Protein AF-A0AA35RMN4-F1 (afdb_monomer_lite)

InterPro domains:
  IPR047118 F-box only protein 7 [PTHR15537] (1-128)

Secondary structure (DSSP, 8-state):
-EEEEEETTEEEEEE----TT--BHHHHHHHHHHTTS-SS-EEEESSSSSBPPTTSBTTTTT--TT-EEEEEE--TT-----------------------------------------------------THHHHHHHHHHHHHHHTS-TT-SS-----HHHHHHHHHHHHHHHTT-EESS--EEEETTEEEEEEE-SS-TT-EEEEEEEEETTEEEEEEEEEETTEEEEEEEEEEHHHHEEE-TTT--EEES-HHHHHHHHIIIIIHHHHHHHHHT-

pLDDT: mean 73.95, std 22.9, range [30.25, 97.75]

Radius of gyration: 26.98 Å; chains: 1; bounding box: 82×68×51 Å

Foldseek 3Di:
DWEWEDEPPDIDIDDDDVDPDAPFVVVVVVVCVVVVVDDADKFKDQVQPDGDDRVDGCVRVVHDHPGYIYIGDDDPPPPDDDDDDDDDDDDDDDDDDDDDDDDDDDDDDDDDDDDDDDPDPPDDPPPPDDPVVVVVVVVLVVVLVVLPPPPDPPPPQQDLQNQVVSLLVVLLVVLVWAWPDSWDPPDSFKTKTWTADPVDRVKIWMWIWGDDPQKIKIWIWICQPNDIDIFIDIDRSPQQWDADPPPRHIDGPCSPVVSVRSCVRHVVVVVVCNVVSD

Organism: Geodia barretti (NCBI:txid519541)

Sequence (278 aa):
MKLRLKLGSRRLSVVLPQTTAQSSLQSVRQHITESGLARGTCELSLNGTDALEETRSLAELGIVSGDLLHVLCRDENDDQADLPSHVLARDNFQPSPHQEENLPQEKEGDMKMQRSSDETTMSEPECQLMPDTMSHYQDFCQSLLRLVPEKDTSLPHLTQTATLCTALHSLMLDAGFTPVENGHLLNDTSAKWSYNTPVNDEIRVHLACLKMGHLLSVHGMAKIKEEKVTVSLSLQVSTHVGRDTKTGLWILLKPAELAVVFKDQVTHRLLTNIRTGI

Structure (mmCIF, N/CA/C/O backbone):
data_AF-A0AA35RMN4-F1
#
_entry.id   AF-A0AA35RMN4-F1
#
loop_
_atom_site.group_PDB
_atom_site.id
_atom_site.type_symbol
_atom_site.label_atom_id
_atom_site.label_alt_id
_atom_site.label_comp_id
_atom_site.label_asym_id
_atom_site.label_entity_id
_atom_site.label_seq_id
_atom_site.pdbx_PDB_ins_code
_atom_site.Cartn_x
_atom_site.Cartn_y
_atom_site.Cartn_z
_atom_site.occupancy
_atom_site.B_iso_or_equiv
_atom_site.auth_seq_id
_atom_site.auth_comp_id
_atom_site.auth_asym_id
_atom_site.auth_atom_id
_atom_site.pdbx_PDB_model_num
ATOM 1 N N . MET A 1 1 ? -23.809 5.956 -0.479 1.00 86.12 1 MET A N 1
ATOM 2 C CA . MET A 1 1 ? -23.034 5.014 0.361 1.00 86.12 1 MET A CA 1
ATOM 3 C C . MET A 1 1 ? -22.212 4.093 -0.529 1.00 86.12 1 MET A C 1
ATOM 5 O O . MET A 1 1 ? -22.650 3.818 -1.639 1.00 86.12 1 MET A O 1
ATOM 9 N N . LYS A 1 2 ? -21.034 3.643 -0.083 1.00 90.56 2 LYS A N 1
ATOM 10 C CA . LYS A 1 2 ? -20.195 2.694 -0.834 1.00 90.56 2 LYS A CA 1
ATOM 11 C C . LYS A 1 2 ? -20.422 1.283 -0.297 1.00 90.56 2 LYS A C 1
ATOM 13 O O . LYS A 1 2 ? -20.283 1.081 0.899 1.00 90.56 2 LYS A O 1
ATOM 18 N N . LEU A 1 3 ? -20.738 0.325 -1.156 1.00 93.19 3 LEU A N 1
ATOM 19 C CA . LEU A 1 3 ? -20.923 -1.085 -0.811 1.00 93.19 3 LEU A CA 1
ATOM 20 C C . LEU A 1 3 ? -19.902 -1.946 -1.547 1.00 93.19 3 LEU A C 1
ATOM 22 O O . LEU A 1 3 ? -19.499 -1.622 -2.665 1.00 93.19 3 LEU A O 1
ATOM 26 N N . ARG A 1 4 ? -19.482 -3.046 -0.922 1.00 94.50 4 ARG A N 1
ATOM 27 C CA . ARG A 1 4 ? -18.641 -4.071 -1.544 1.00 94.50 4 ARG A CA 1
ATOM 28 C C . ARG A 1 4 ? -19.528 -5.262 -1.867 1.00 94.50 4 ARG A C 1
ATOM 30 O O . ARG A 1 4 ? -20.156 -5.813 -0.980 1.00 94.50 4 ARG A O 1
ATOM 37 N N . LEU A 1 5 ? -19.578 -5.660 -3.124 1.00 94.50 5 LEU A N 1
ATOM 38 C CA . LEU A 1 5 ? -20.323 -6.818 -3.597 1.00 94.50 5 LEU A CA 1
ATOM 39 C C . LEU A 1 5 ? -19.346 -7.946 -3.907 1.00 94.50 5 LEU A C 1
ATOM 41 O O . LEU A 1 5 ? -18.269 -7.693 -4.452 1.00 94.50 5 LEU A O 1
ATOM 45 N N . LYS A 1 6 ? -19.707 -9.184 -3.577 1.00 93.81 6 LYS A N 1
ATOM 46 C CA . LYS A 1 6 ? -18.892 -10.372 -3.841 1.00 93.81 6 LYS A CA 1
ATOM 47 C C . LYS A 1 6 ? -19.735 -11.481 -4.461 1.00 93.81 6 LYS A C 1
ATOM 49 O O . LYS A 1 6 ? -20.731 -11.885 -3.875 1.00 93.81 6 LYS A O 1
ATOM 54 N N . LEU A 1 7 ? -19.282 -12.008 -5.596 1.00 92.81 7 LEU A N 1
ATOM 55 C CA . LEU A 1 7 ? -19.822 -13.209 -6.237 1.00 92.81 7 LEU A CA 1
ATOM 56 C C . LEU A 1 7 ? -18.665 -14.177 -6.501 1.00 92.81 7 LEU A C 1
ATOM 58 O O . LEU A 1 7 ? -17.800 -13.896 -7.332 1.00 92.81 7 LEU A O 1
ATOM 62 N N . GLY A 1 8 ? -18.606 -15.291 -5.767 1.00 88.69 8 GLY A N 1
ATOM 63 C CA . GLY A 1 8 ? -17.464 -16.208 -5.824 1.00 88.69 8 GLY A CA 1
ATOM 64 C C . GLY A 1 8 ? -16.139 -15.494 -5.511 1.00 88.69 8 GLY A C 1
ATOM 65 O O . GLY A 1 8 ? -15.961 -14.932 -4.424 1.00 88.69 8 GLY A O 1
ATOM 66 N N . SER A 1 9 ? -15.210 -15.495 -6.471 1.00 86.44 9 SER A N 1
ATOM 67 C CA . SER A 1 9 ? -13.930 -14.772 -6.405 1.00 86.44 9 SER A CA 1
ATOM 68 C C . SER A 1 9 ? -14.009 -13.315 -6.887 1.00 86.44 9 SER A C 1
ATOM 70 O O . SER A 1 9 ? -13.106 -12.529 -6.593 1.00 86.44 9 SER A O 1
ATOM 72 N N . ARG A 1 10 ? -15.084 -12.920 -7.582 1.00 90.12 10 ARG A N 1
ATOM 73 C CA . ARG A 1 10 ? -15.256 -11.573 -8.147 1.00 90.12 10 ARG A CA 1
ATOM 74 C C . ARG A 1 10 ? -15.737 -10.603 -7.072 1.00 90.12 10 ARG A C 1
ATOM 76 O O . ARG A 1 10 ? -16.593 -10.938 -6.250 1.00 90.12 10 ARG A O 1
ATOM 83 N N . ARG A 1 11 ? -15.203 -9.380 -7.089 1.00 91.31 11 ARG A N 1
ATOM 84 C CA . ARG A 1 11 ? -15.615 -8.292 -6.196 1.00 91.31 11 ARG A CA 1
ATOM 85 C C . ARG A 1 11 ? -15.886 -7.024 -6.987 1.00 91.31 11 ARG A C 1
ATOM 87 O O . ARG A 1 11 ? -15.150 -6.706 -7.913 1.00 91.31 11 ARG A O 1
ATOM 94 N N . LEU A 1 12 ? -16.906 -6.286 -6.574 1.00 91.31 12 LEU A N 1
ATOM 95 C CA . LEU A 1 12 ? -17.287 -5.012 -7.168 1.00 91.31 12 LEU A CA 1
ATOM 96 C C . LEU A 1 12 ? -17.555 -3.998 -6.061 1.00 91.31 12 LEU A C 1
ATOM 98 O O . LEU A 1 12 ? -18.198 -4.321 -5.070 1.00 91.31 12 LEU A O 1
ATOM 102 N N . SER A 1 13 ? -17.074 -2.766 -6.211 1.00 91.38 13 SER A N 1
ATOM 103 C CA . SER A 1 13 ? -17.472 -1.671 -5.322 1.00 91.38 13 SER A CA 1
ATOM 104 C C . SER A 1 13 ? -18.554 -0.840 -5.995 1.00 91.38 13 SER A C 1
ATOM 106 O O . SER A 1 13 ? -18.316 -0.294 -7.067 1.00 91.38 13 SER A O 1
ATOM 108 N N . VAL A 1 14 ? -19.714 -0.715 -5.357 1.00 90.19 14 VAL A N 1
ATOM 109 C CA . VAL A 1 14 ? -20.838 0.084 -5.857 1.00 90.19 14 VAL A CA 1
ATOM 110 C C . VAL A 1 14 ? -20.984 1.338 -5.010 1.00 90.19 14 VAL A C 1
ATOM 112 O O . VAL A 1 14 ? -20.990 1.270 -3.781 1.00 90.19 14 VAL A O 1
ATOM 115 N N . VAL A 1 15 ? -21.097 2.493 -5.661 1.00 88.31 15 VAL A N 1
ATOM 116 C CA . VAL A 1 15 ? -21.360 3.772 -4.997 1.00 88.31 15 VAL A CA 1
ATOM 117 C C . VAL A 1 15 ? -22.805 4.157 -5.275 1.00 88.31 15 VAL A C 1
ATOM 119 O O . VAL A 1 15 ? -23.147 4.564 -6.377 1.00 88.31 15 VAL A O 1
ATOM 122 N N . LEU A 1 16 ? -23.652 4.030 -4.258 1.00 84.38 16 LEU A N 1
ATOM 123 C CA . LEU A 1 16 ? -25.044 4.459 -4.321 1.00 84.38 16 LEU A CA 1
ATOM 124 C C . LEU A 1 16 ? -25.147 5.956 -3.977 1.00 84.38 16 LEU A C 1
ATOM 126 O O . LEU A 1 16 ? -24.495 6.396 -3.017 1.00 84.38 16 LEU A O 1
ATOM 130 N N . PRO A 1 17 ? -25.965 6.747 -4.691 1.00 79.50 17 PRO A N 1
ATOM 131 C CA . PRO A 1 17 ? -26.208 8.146 -4.348 1.00 79.50 17 PRO A CA 1
ATOM 132 C C . PRO A 1 17 ? -26.814 8.272 -2.939 1.00 79.50 17 PRO A C 1
ATOM 134 O O . PRO A 1 17 ? -27.673 7.490 -2.545 1.00 79.50 17 PRO A O 1
ATOM 137 N N . GLN A 1 18 ? -26.341 9.240 -2.146 1.00 63.22 18 GLN A N 1
ATOM 138 C CA . GLN A 1 18 ? -26.775 9.472 -0.755 1.00 63.22 18 GLN A CA 1
ATOM 139 C C . GLN A 1 18 ? -28.101 10.255 -0.650 1.00 63.22 18 GLN A C 1
ATOM 141 O O . GLN A 1 18 ? -28.288 11.039 0.277 1.00 63.22 18 GLN A O 1
ATOM 146 N N . THR A 1 19 ? -29.031 10.088 -1.590 1.00 59.56 19 THR A N 1
ATOM 147 C CA . THR A 1 19 ? -30.333 10.756 -1.488 1.00 59.56 19 THR A CA 1
ATOM 148 C C . THR A 1 19 ? -31.209 10.060 -0.439 1.00 59.56 19 THR A C 1
ATOM 150 O O . THR A 1 19 ? -31.376 8.840 -0.408 1.00 59.56 19 THR A O 1
ATOM 153 N N . THR A 1 20 ? -31.708 10.875 0.483 1.00 49.59 20 THR A N 1
ATOM 154 C CA . THR A 1 20 ? -32.088 10.590 1.875 1.00 49.59 20 THR A CA 1
ATOM 155 C C . THR A 1 20 ? -33.402 9.831 2.095 1.00 49.59 20 THR A C 1
ATOM 157 O O . THR A 1 20 ? -34.112 10.128 3.049 1.00 49.59 20 THR A O 1
ATOM 160 N N . ALA A 1 21 ? -33.744 8.811 1.301 1.00 50.00 21 ALA A N 1
ATOM 161 C CA . ALA A 1 21 ? -34.891 7.977 1.693 1.00 50.00 21 ALA A CA 1
ATOM 162 C C . ALA A 1 21 ? -34.846 6.501 1.308 1.00 50.00 21 ALA A C 1
ATOM 164 O O . ALA A 1 21 ? -35.279 5.690 2.113 1.00 50.00 21 ALA A O 1
ATOM 165 N N . GLN A 1 22 ? -34.361 6.098 0.133 1.00 54.00 22 GLN A N 1
ATOM 166 C CA . GLN A 1 22 ? -34.543 4.702 -0.294 1.00 54.00 22 GLN A CA 1
ATOM 167 C C . GLN A 1 22 ? -33.426 4.248 -1.233 1.00 54.00 22 GLN A C 1
ATOM 169 O O . GLN A 1 22 ? -33.644 3.969 -2.408 1.00 54.00 22 GLN A O 1
ATOM 174 N N . SER A 1 23 ? -32.200 4.136 -0.717 1.00 67.44 23 SER A N 1
ATOM 175 C CA . SER A 1 23 ? -31.273 3.176 -1.324 1.00 67.44 23 SER A CA 1
ATOM 176 C C . SER A 1 23 ? -31.830 1.785 -1.005 1.00 67.44 23 SER A C 1
ATOM 178 O O . SER A 1 23 ? -31.664 1.299 0.112 1.00 67.44 23 SER A O 1
ATOM 180 N N . SER A 1 24 ? -32.603 1.214 -1.929 1.00 78.12 24 SER A N 1
ATOM 181 C CA . SER A 1 24 ? -33.203 -0.114 -1.794 1.00 78.12 24 SER A CA 1
ATOM 182 C C . SER A 1 24 ? -32.257 -1.188 -2.334 1.00 78.12 24 SER A C 1
ATOM 184 O O . SER A 1 24 ? -31.349 -0.908 -3.126 1.00 78.12 24 SER A O 1
ATOM 186 N N . LEU A 1 25 ? -32.485 -2.443 -1.938 1.00 84.38 25 LEU A N 1
ATOM 187 C CA . LEU A 1 25 ? -31.778 -3.599 -2.503 1.00 84.38 25 LEU A CA 1
ATOM 188 C C . LEU A 1 25 ? -31.946 -3.693 -4.032 1.00 84.38 25 LEU A C 1
ATOM 190 O O . LEU A 1 25 ? -31.058 -4.190 -4.725 1.00 84.38 25 LEU A O 1
ATOM 194 N N . GLN A 1 26 ? -33.038 -3.150 -4.576 1.00 84.50 26 GLN A N 1
ATOM 195 C CA . GLN A 1 26 ? -33.304 -3.114 -6.012 1.00 84.50 26 GLN A CA 1
ATOM 196 C C . GLN A 1 26 ? -32.261 -2.286 -6.778 1.00 84.50 26 GLN A C 1
ATOM 198 O O . GLN A 1 26 ? -31.749 -2.743 -7.800 1.00 84.50 26 GLN A O 1
ATOM 203 N N . SER A 1 27 ? -31.861 -1.125 -6.250 1.00 85.81 27 SER A N 1
ATOM 204 C CA . SER A 1 27 ? -30.814 -0.289 -6.858 1.00 85.81 27 SER A CA 1
ATOM 205 C C . SER A 1 27 ? -29.452 -0.990 -6.887 1.00 85.81 27 SER A C 1
ATOM 207 O O . SER A 1 27 ? -28.671 -0.808 -7.824 1.00 85.81 27 SER A O 1
ATOM 209 N N . VAL A 1 28 ? -29.170 -1.826 -5.879 1.00 87.62 28 VAL A N 1
ATOM 210 C CA . VAL A 1 28 ? -27.954 -2.655 -5.826 1.00 87.62 28 VAL A CA 1
ATOM 211 C C . VAL A 1 28 ? -27.996 -3.740 -6.900 1.00 87.62 28 VAL A C 1
ATOM 213 O O . VAL A 1 28 ? -27.015 -3.927 -7.616 1.00 87.62 28 VAL A O 1
ATOM 216 N N . ARG A 1 29 ? -29.133 -4.422 -7.074 1.00 87.19 29 ARG A N 1
ATOM 217 C CA . ARG A 1 29 ? -29.304 -5.447 -8.120 1.00 87.19 29 ARG A CA 1
ATOM 218 C C . ARG A 1 29 ? -29.235 -4.883 -9.531 1.00 87.19 29 ARG A C 1
ATOM 220 O O . ARG A 1 29 ? -28.643 -5.510 -10.410 1.00 87.19 29 ARG A O 1
ATOM 227 N N . GLN A 1 30 ? -29.778 -3.687 -9.741 1.00 85.81 30 GLN A N 1
ATOM 228 C CA . GLN A 1 30 ? -29.629 -2.989 -11.012 1.00 85.81 30 GLN A CA 1
ATOM 229 C C . GLN A 1 30 ? -28.143 -2.781 -11.342 1.00 85.81 30 GLN A C 1
ATOM 231 O O . GLN A 1 30 ? -27.704 -3.165 -12.422 1.00 85.81 30 GLN A O 1
ATOM 236 N N . HIS A 1 31 ? -27.338 -2.322 -10.377 1.00 87.31 31 HIS A N 1
ATOM 237 C CA . HIS A 1 31 ? -25.888 -2.188 -10.562 1.00 87.31 31 HIS A CA 1
ATOM 238 C C . HIS A 1 31 ? -25.182 -3.528 -10.809 1.00 87.31 31 HIS A C 1
ATOM 240 O O . HIS A 1 31 ? -24.243 -3.589 -11.600 1.00 87.31 31 HIS A O 1
ATOM 246 N N . ILE A 1 32 ? -25.606 -4.614 -10.158 1.00 88.06 32 ILE A N 1
ATOM 247 C CA . ILE A 1 32 ? -25.060 -5.965 -10.396 1.00 88.06 32 ILE A CA 1
ATOM 248 C C . ILE A 1 32 ? -25.303 -6.407 -11.841 1.00 88.06 32 ILE A C 1
ATOM 250 O O . ILE A 1 32 ? -24.414 -6.991 -12.463 1.00 88.06 32 ILE A O 1
ATOM 254 N N . THR A 1 33 ? -26.485 -6.093 -12.369 1.00 86.75 33 THR A N 1
ATOM 255 C CA . THR A 1 33 ? -26.880 -6.424 -13.741 1.00 86.75 33 THR A CA 1
ATOM 256 C C . THR A 1 33 ? -26.109 -5.570 -14.749 1.00 86.75 33 THR A C 1
ATOM 258 O O . THR A 1 33 ? -25.502 -6.106 -15.672 1.00 86.75 33 THR A O 1
ATOM 261 N N . GLU A 1 34 ? -26.051 -4.252 -14.537 1.00 85.50 34 GLU A N 1
ATOM 262 C CA . GLU A 1 34 ? -25.344 -3.303 -15.412 1.00 85.50 34 GLU A CA 1
ATOM 263 C C . GLU A 1 34 ? -23.827 -3.542 -15.444 1.00 85.50 34 GLU A C 1
ATOM 265 O O . GLU A 1 34 ? -23.193 -3.412 -16.487 1.00 85.50 34 GLU A O 1
ATOM 270 N N . SER A 1 35 ? -23.238 -3.945 -14.316 1.00 84.12 35 SER A N 1
ATOM 271 C CA . SER A 1 35 ? -21.807 -4.267 -14.220 1.00 84.12 35 SER A CA 1
ATOM 272 C C . SER A 1 35 ? -21.437 -5.644 -14.779 1.00 84.12 35 SER A C 1
ATOM 274 O O . SER A 1 35 ? -20.253 -5.985 -14.833 1.00 84.12 35 SER A O 1
ATOM 276 N N . GLY A 1 36 ? -22.420 -6.468 -15.158 1.00 84.12 36 GLY A N 1
ATOM 277 C CA . GLY A 1 36 ? -22.187 -7.850 -15.582 1.00 84.12 36 GLY A CA 1
ATOM 278 C C . GLY A 1 36 ? -21.558 -8.717 -14.484 1.00 84.12 36 GLY A C 1
ATOM 279 O O . GLY A 1 36 ? -20.831 -9.678 -14.780 1.00 84.12 36 GLY A O 1
ATOM 280 N N . LEU A 1 37 ? -21.781 -8.365 -13.210 1.00 83.19 37 LEU A N 1
ATOM 281 C CA . LEU A 1 37 ? -21.290 -9.152 -12.083 1.00 83.19 37 LEU A CA 1
ATOM 282 C C . LEU A 1 37 ? -22.039 -10.486 -12.013 1.00 83.19 37 LEU A C 1
ATOM 284 O O . LEU A 1 37 ? -21.381 -11.516 -11.901 1.00 83.19 37 LEU A O 1
ATOM 288 N N . ALA A 1 38 ? -23.364 -10.467 -12.173 1.00 85.19 38 ALA A N 1
ATOM 289 C CA . ALA A 1 38 ? -24.209 -11.654 -12.307 1.00 85.19 38 ALA A CA 1
ATOM 290 C C . ALA A 1 38 ? -24.981 -11.628 -13.636 1.00 85.19 38 ALA A C 1
ATOM 292 O O . ALA A 1 38 ? -25.330 -10.559 -14.137 1.00 85.19 38 ALA A O 1
ATOM 293 N N . ARG A 1 39 ? -25.259 -12.807 -14.200 1.00 75.94 39 ARG A N 1
ATOM 294 C CA . ARG A 1 39 ? -26.131 -12.987 -15.369 1.00 75.94 39 ARG A CA 1
ATOM 295 C C . ARG A 1 39 ? -27.341 -13.809 -14.922 1.00 75.94 39 ARG A C 1
ATOM 297 O O . ARG A 1 39 ? -27.244 -15.023 -14.881 1.00 75.94 39 ARG A O 1
ATOM 304 N N . GLY A 1 40 ? -28.439 -13.156 -14.541 1.00 79.81 40 GLY A N 1
ATOM 305 C CA . GLY A 1 40 ? -29.672 -13.837 -14.120 1.00 79.81 40 GLY A CA 1
ATOM 306 C C . GLY A 1 40 ? -30.260 -13.311 -12.810 1.00 79.81 40 GLY A C 1
ATOM 307 O O . GLY A 1 40 ? -29.874 -12.247 -12.317 1.00 79.81 40 GLY A O 1
ATOM 308 N N . THR A 1 41 ? -31.219 -14.055 -12.254 1.00 82.75 41 THR A N 1
ATOM 309 C CA . THR A 1 41 ? -31.852 -13.742 -10.968 1.00 82.75 41 THR A CA 1
ATOM 310 C C . THR A 1 41 ? -30.863 -13.958 -9.829 1.00 82.75 41 THR A C 1
ATOM 312 O O . THR A 1 41 ? -30.381 -15.071 -9.608 1.00 82.75 41 THR A O 1
ATOM 315 N N . CYS A 1 42 ? -30.557 -12.886 -9.100 1.00 88.62 42 CYS A N 1
ATOM 316 C CA . CYS A 1 42 ? -29.635 -12.928 -7.974 1.00 88.62 42 CYS A CA 1
ATOM 317 C C . CYS A 1 42 ? -30.261 -12.363 -6.697 1.00 88.62 42 CYS A C 1
ATOM 319 O O . CYS A 1 42 ? -30.948 -11.339 -6.699 1.00 88.62 42 CYS A O 1
ATOM 321 N N . GLU A 1 43 ? -29.985 -13.037 -5.590 1.00 92.62 43 GLU A N 1
ATOM 322 C CA . GLU A 1 43 ? -30.339 -12.636 -4.237 1.00 92.62 43 GLU A CA 1
ATOM 323 C C . GLU A 1 43 ? -29.115 -11.992 -3.560 1.00 92.62 43 GLU A C 1
ATOM 325 O O . GLU A 1 43 ? -27.967 -12.183 -3.971 1.00 92.62 43 GLU A O 1
ATOM 330 N N . LEU A 1 44 ? -29.355 -11.171 -2.539 1.00 92.06 44 LEU A N 1
ATOM 331 C CA . LEU A 1 44 ? -28.303 -10.494 -1.777 1.00 92.06 44 LEU A CA 1
ATOM 332 C C . LEU A 1 44 ? -28.274 -11.058 -0.366 1.00 92.06 44 LEU A C 1
ATOM 334 O O . LEU A 1 44 ? -29.330 -11.291 0.206 1.00 92.06 44 LEU A O 1
ATOM 338 N N . SER A 1 45 ? -27.087 -11.241 0.199 1.00 93.50 45 SER A N 1
ATOM 339 C CA . SER A 1 45 ? -26.891 -11.815 1.528 1.00 93.50 45 SER A CA 1
ATOM 340 C C . SER A 1 45 ? -25.763 -11.104 2.272 1.00 93.50 45 SER A C 1
ATOM 342 O O . SER A 1 45 ? -24.783 -10.689 1.657 1.00 93.50 45 SER A O 1
ATOM 344 N N . LEU A 1 46 ? -25.865 -10.968 3.595 1.00 91.50 46 LEU A N 1
ATOM 345 C CA . LEU A 1 46 ? -24.772 -10.438 4.427 1.00 91.50 46 LEU A CA 1
ATOM 346 C C . LEU A 1 46 ? -23.766 -11.520 4.841 1.00 91.50 46 LEU A C 1
ATOM 348 O O . LEU A 1 46 ? -22.581 -11.235 4.988 1.00 91.50 46 LEU A O 1
ATOM 352 N N . ASN A 1 47 ? -24.223 -12.761 5.010 1.00 91.06 47 ASN A N 1
ATOM 353 C CA . ASN A 1 47 ? -23.405 -13.897 5.446 1.00 91.06 47 ASN A CA 1
ATOM 354 C C . ASN A 1 47 ? -23.056 -14.870 4.308 1.00 91.06 47 ASN A C 1
ATOM 356 O O . ASN A 1 47 ? -22.258 -15.784 4.503 1.00 91.06 47 ASN A O 1
ATOM 360 N N . GLY A 1 48 ? -23.621 -14.665 3.118 1.00 89.81 48 GLY A N 1
ATOM 361 C CA . GLY A 1 48 ? -23.428 -15.540 1.967 1.00 89.81 48 GLY A CA 1
ATOM 362 C C . GLY A 1 48 ? -24.291 -16.799 1.984 1.00 89.81 48 GLY A C 1
ATOM 363 O O . GLY A 1 48 ? -24.074 -17.656 1.133 1.00 89.81 48 GLY A O 1
ATOM 364 N N . THR A 1 49 ? -25.247 -16.911 2.908 1.00 87.94 49 THR A N 1
ATOM 365 C CA . THR A 1 49 ? -26.180 -18.045 2.990 1.00 87.94 49 THR A CA 1
ATOM 366 C C . THR A 1 49 ? -27.631 -17.587 2.967 1.00 87.94 49 THR A C 1
ATOM 368 O O . THR A 1 49 ? -28.419 -18.124 2.195 1.00 87.94 49 THR A O 1
ATOM 371 N N . ASP A 1 50 ? -27.977 -16.566 3.752 1.00 90.44 50 ASP A N 1
ATOM 372 C CA . ASP A 1 50 ? -29.364 -16.137 3.930 1.00 90.44 50 ASP A CA 1
ATOM 373 C C . ASP A 1 50 ? -29.677 -14.926 3.056 1.00 90.44 50 ASP A C 1
ATOM 375 O O . ASP A 1 50 ? -29.004 -13.891 3.138 1.00 90.44 50 ASP A O 1
ATOM 379 N N . ALA A 1 51 ? -30.698 -15.060 2.213 1.00 91.12 51 ALA A N 1
ATOM 380 C CA . ALA A 1 51 ? -31.163 -13.985 1.352 1.00 91.12 51 ALA A CA 1
ATOM 381 C C . ALA A 1 51 ? -31.857 -12.882 2.164 1.00 91.12 51 ALA A C 1
ATOM 383 O O . ALA A 1 51 ? -32.665 -13.142 3.056 1.00 91.12 51 ALA A O 1
ATOM 384 N N . LEU A 1 52 ? -31.546 -11.631 1.836 1.00 90.31 52 LEU A N 1
ATOM 385 C CA . LEU A 1 52 ? -32.148 -10.448 2.435 1.00 90.31 52 LEU A CA 1
ATOM 386 C C . LEU A 1 52 ? -33.544 -10.195 1.856 1.00 90.31 52 LEU A C 1
ATOM 388 O O . LEU A 1 52 ? -33.745 -10.265 0.642 1.00 90.31 52 LEU A O 1
ATOM 392 N N . GLU A 1 53 ? -34.485 -9.828 2.727 1.00 83.94 53 GLU A N 1
ATOM 393 C CA . GLU A 1 53 ? -35.845 -9.446 2.338 1.00 83.94 53 GLU A CA 1
ATOM 394 C C . GLU A 1 53 ? -35.859 -8.135 1.534 1.00 83.94 53 GLU A C 1
ATOM 396 O O . GLU A 1 53 ? -35.344 -7.108 1.974 1.00 83.94 53 GLU A O 1
ATOM 401 N N . GLU A 1 54 ? -36.507 -8.154 0.367 1.00 75.81 54 GLU A N 1
ATOM 402 C CA . GLU A 1 54 ? -36.504 -7.047 -0.605 1.00 75.81 54 GLU A CA 1
ATOM 403 C C . GLU A 1 54 ? -37.323 -5.823 -0.189 1.00 75.81 54 GLU A C 1
ATOM 405 O O . GLU A 1 54 ? -37.128 -4.732 -0.725 1.00 75.81 54 GLU A O 1
ATOM 410 N N . THR A 1 55 ? -38.251 -5.995 0.747 1.00 77.44 55 THR A N 1
ATOM 411 C CA . THR A 1 55 ? -39.205 -4.956 1.148 1.00 77.44 55 THR A CA 1
ATOM 412 C C . THR A 1 55 ? -38.605 -3.920 2.093 1.00 77.44 55 THR A C 1
ATOM 414 O O . THR A 1 55 ? -39.202 -2.860 2.279 1.00 77.44 55 THR A O 1
ATOM 417 N N . ARG A 1 56 ? -37.433 -4.203 2.675 1.00 79.56 56 ARG A N 1
ATOM 418 C CA . ARG A 1 56 ? -36.779 -3.341 3.664 1.00 79.56 56 ARG A CA 1
ATOM 419 C C . ARG A 1 56 ? -35.726 -2.449 3.025 1.00 79.56 56 ARG A C 1
ATOM 421 O O . ARG A 1 56 ? -35.036 -2.827 2.074 1.00 79.56 56 ARG A O 1
ATOM 428 N N . SER A 1 57 ? -35.577 -1.245 3.565 1.00 85.00 57 SER A N 1
ATOM 429 C CA . SER A 1 57 ? -34.486 -0.355 3.162 1.00 85.00 57 SER A CA 1
ATOM 430 C C . SER A 1 57 ? -33.126 -0.911 3.609 1.00 85.00 57 SER A C 1
ATOM 432 O O . SER A 1 57 ? -33.034 -1.675 4.570 1.00 85.00 57 SER A O 1
ATOM 434 N N . LEU A 1 58 ? -32.032 -0.508 2.946 1.00 86.38 58 LEU A N 1
ATOM 435 C CA . LEU A 1 58 ? -30.684 -0.918 3.369 1.00 86.38 58 LEU A CA 1
ATOM 436 C C . LEU A 1 58 ? -30.402 -0.528 4.833 1.00 86.38 58 LEU A C 1
ATOM 438 O O . LEU A 1 58 ? -29.789 -1.297 5.564 1.00 86.38 58 LEU A O 1
ATOM 442 N N . ALA A 1 59 ? -30.909 0.626 5.279 1.00 85.25 59 ALA A N 1
ATOM 443 C CA . ALA A 1 59 ? -30.758 1.085 6.658 1.00 85.25 59 ALA A CA 1
ATOM 444 C C . ALA A 1 59 ? -31.553 0.231 7.665 1.00 85.25 59 ALA A C 1
ATOM 446 O O . ALA A 1 59 ? -31.042 -0.062 8.742 1.00 85.25 59 ALA A O 1
ATOM 447 N N . GLU A 1 60 ? -32.768 -0.211 7.318 1.00 85.31 60 GLU A N 1
ATOM 448 C CA . GLU A 1 60 ? -33.569 -1.132 8.149 1.00 85.31 60 GLU A CA 1
ATOM 449 C C . GLU A 1 60 ? -32.926 -2.511 8.292 1.00 85.31 60 GLU A C 1
ATOM 451 O O . GLU A 1 60 ? -33.100 -3.177 9.310 1.00 85.31 60 GLU A O 1
ATOM 456 N N . LEU A 1 61 ? -32.165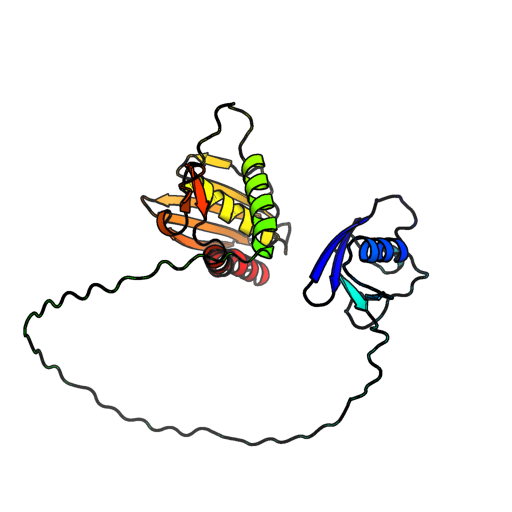 -2.929 7.281 1.00 86.50 61 LEU A N 1
ATOM 457 C CA . LEU A 1 61 ? -31.350 -4.141 7.320 1.00 86.50 61 LEU A CA 1
ATOM 458 C C . LEU A 1 61 ? -30.027 -3.937 8.080 1.00 86.50 61 LEU A C 1
ATOM 460 O O . LEU A 1 61 ? -29.226 -4.864 8.166 1.00 86.50 61 LEU A O 1
ATOM 464 N N . GLY A 1 62 ? -29.786 -2.739 8.625 1.00 88.81 62 GLY A N 1
ATOM 465 C CA . GLY A 1 62 ? -28.559 -2.390 9.340 1.00 88.81 62 GLY A CA 1
ATOM 466 C C . GLY A 1 62 ? -27.333 -2.246 8.436 1.00 88.81 62 GLY A C 1
ATOM 467 O O . GLY A 1 62 ? -26.216 -2.231 8.942 1.00 88.81 62 GLY A O 1
ATOM 468 N N . ILE A 1 63 ? -27.526 -2.143 7.118 1.00 89.94 63 ILE A N 1
ATOM 469 C CA . ILE A 1 63 ? -26.443 -2.098 6.136 1.00 89.94 63 ILE A CA 1
ATOM 470 C C . ILE A 1 63 ? -25.889 -0.677 6.058 1.00 89.94 63 ILE A C 1
ATOM 472 O O . ILE A 1 63 ? -26.594 0.278 5.713 1.00 89.94 63 ILE A O 1
ATOM 476 N N . VAL A 1 64 ? -24.594 -0.541 6.320 1.00 90.12 64 VAL A N 1
ATOM 477 C CA . VAL A 1 64 ? -23.871 0.730 6.329 1.00 90.12 64 VAL A CA 1
ATOM 478 C C . VAL A 1 64 ? -22.852 0.821 5.194 1.00 90.12 64 VAL A C 1
ATOM 480 O O . VAL A 1 64 ? -22.567 -0.122 4.454 1.00 90.12 64 VAL A O 1
ATOM 483 N N . SER A 1 65 ? -22.310 2.024 4.996 1.00 89.88 65 SER A N 1
ATOM 484 C CA . SER A 1 65 ? -21.260 2.236 4.002 1.00 89.88 65 SER A CA 1
ATOM 485 C C . SER A 1 65 ? -20.004 1.456 4.392 1.00 89.88 65 SER A C 1
ATOM 487 O O . SER A 1 65 ? -19.474 1.633 5.480 1.00 89.88 65 SER A O 1
ATOM 489 N N . GLY A 1 66 ? -19.489 0.657 3.466 1.00 90.25 66 GLY A N 1
ATOM 490 C CA . GLY A 1 66 ? -18.351 -0.230 3.663 1.00 90.25 66 GLY A CA 1
ATOM 491 C C . GLY A 1 66 ? -18.747 -1.700 3.757 1.00 90.25 66 GLY A C 1
ATOM 492 O O . GLY A 1 66 ? -17.874 -2.548 3.580 1.00 90.25 66 GLY A O 1
ATOM 493 N N . ASP A 1 67 ? -20.023 -2.027 3.950 1.00 93.38 67 ASP A N 1
ATOM 494 C CA . ASP A 1 67 ? -20.443 -3.415 4.140 1.00 93.38 67 ASP A CA 1
ATOM 495 C C . ASP A 1 67 ? -20.198 -4.295 2.915 1.00 93.38 67 ASP A C 1
ATOM 497 O O . ASP A 1 67 ? -20.159 -3.834 1.766 1.00 93.38 67 ASP A O 1
ATOM 501 N N . LEU A 1 68 ? -19.971 -5.579 3.199 1.00 94.12 68 LEU A N 1
ATOM 502 C CA . LEU A 1 68 ? -19.804 -6.628 2.206 1.00 94.12 68 LEU A CA 1
ATOM 503 C C . LEU A 1 68 ? -21.134 -7.360 2.020 1.00 94.12 68 LEU A C 1
ATOM 505 O O . LEU A 1 68 ? -21.608 -8.017 2.939 1.00 94.12 68 LEU A O 1
ATOM 509 N N . LEU A 1 69 ? -21.692 -7.289 0.815 1.00 94.81 69 LEU A N 1
ATOM 510 C CA . LEU A 1 69 ? -22.837 -8.084 0.396 1.00 94.81 69 LEU A CA 1
ATOM 511 C C . LEU A 1 69 ? -22.378 -9.197 -0.539 1.00 94.81 69 LEU A C 1
ATOM 513 O O . LEU A 1 69 ? -21.666 -8.981 -1.522 1.00 94.81 69 LEU A O 1
ATOM 517 N N . HIS A 1 70 ? -22.814 -10.402 -0.231 1.00 94.62 70 HIS A N 1
ATOM 518 C CA . HIS A 1 70 ? -22.684 -11.569 -1.073 1.00 94.62 70 HIS A CA 1
ATOM 519 C C . HIS A 1 70 ? -23.832 -11.593 -2.080 1.00 94.62 70 HIS A C 1
ATOM 521 O O . HIS A 1 70 ? -24.988 -11.371 -1.727 1.00 94.62 70 HIS A O 1
ATOM 527 N N . VAL A 1 71 ? -23.501 -11.853 -3.339 1.00 93.94 71 VAL A N 1
ATOM 528 C CA . VAL A 1 71 ? -24.464 -12.060 -4.418 1.00 93.94 71 VAL A CA 1
ATOM 529 C C . VAL A 1 71 ? -24.653 -13.565 -4.565 1.00 93.94 71 VAL A C 1
ATOM 531 O O . VAL A 1 71 ? -23.681 -14.286 -4.787 1.00 93.94 71 VAL A O 1
ATOM 534 N N . LEU A 1 72 ? -25.885 -14.035 -4.414 1.00 92.06 72 LEU A N 1
ATOM 535 C CA . LEU A 1 72 ? -26.271 -15.434 -4.564 1.00 92.06 72 LEU A CA 1
ATOM 536 C C . LEU A 1 72 ? -26.999 -15.567 -5.898 1.00 92.06 72 LEU A C 1
ATOM 538 O O . LEU A 1 72 ? -28.067 -14.992 -6.072 1.00 92.06 72 LEU A O 1
ATOM 542 N N . CYS A 1 73 ? -26.415 -16.268 -6.864 1.00 89.00 73 CYS A N 1
ATOM 543 C CA . CYS A 1 73 ? -27.094 -16.556 -8.127 1.00 89.00 73 CYS A CA 1
ATOM 544 C C . CYS A 1 73 ? -27.710 -17.947 -8.024 1.00 89.00 73 CYS A C 1
ATOM 546 O O . CYS A 1 73 ? -27.024 -18.879 -7.608 1.00 89.00 73 CYS A O 1
ATOM 548 N N . ARG A 1 74 ? -28.988 -18.079 -8.384 1.00 81.31 74 ARG A N 1
ATOM 549 C CA . ARG A 1 74 ? -29.557 -19.389 -8.695 1.00 81.31 74 ARG A CA 1
ATOM 550 C C . ARG A 1 74 ? -29.391 -19.581 -10.189 1.00 81.31 74 ARG A C 1
ATOM 552 O O . ARG A 1 74 ? -30.020 -18.866 -10.965 1.00 81.31 74 ARG A O 1
ATOM 559 N N . ASP A 1 75 ? -28.515 -20.494 -10.573 1.00 70.00 75 ASP A N 1
ATOM 560 C CA . ASP A 1 75 ? -28.490 -20.961 -11.946 1.00 70.00 75 ASP A CA 1
ATOM 561 C C . ASP A 1 75 ? -29.729 -21.843 -12.134 1.00 70.00 75 ASP A C 1
ATOM 563 O O . ASP A 1 75 ? -29.888 -22.854 -11.454 1.00 70.00 75 ASP A O 1
ATOM 567 N N . GLU A 1 76 ? -30.620 -21.475 -13.057 1.00 56.56 76 GLU A N 1
ATOM 568 C CA . GLU A 1 76 ? -31.811 -22.271 -13.418 1.00 56.56 76 GLU A CA 1
ATOM 569 C C . GLU A 1 76 ? -31.456 -23.612 -14.107 1.00 56.56 76 GLU A C 1
ATOM 571 O O . GLU A 1 76 ? -32.308 -24.241 -14.722 1.00 56.56 76 GLU A O 1
ATOM 576 N N . ASN A 1 77 ? -30.199 -24.060 -14.007 1.00 50.94 77 ASN A N 1
ATOM 577 C CA . ASN A 1 77 ? -29.683 -25.297 -14.591 1.00 50.94 77 ASN A CA 1
ATOM 578 C C . ASN A 1 77 ? -29.156 -26.308 -13.558 1.00 50.94 77 ASN A C 1
ATOM 580 O O . ASN A 1 77 ? -28.676 -27.359 -13.971 1.00 50.94 77 ASN A O 1
ATOM 584 N N . ASP A 1 78 ? -29.261 -26.037 -12.255 1.00 46.03 78 ASP A N 1
ATOM 585 C CA . ASP A 1 78 ? -28.809 -26.966 -11.205 1.00 46.03 78 ASP A CA 1
ATOM 586 C C . ASP A 1 78 ? -29.979 -27.775 -10.612 1.00 46.03 78 ASP A C 1
ATOM 588 O O . ASP A 1 78 ? -30.182 -27.864 -9.403 1.00 46.03 78 ASP A O 1
ATOM 592 N N . ASP A 1 79 ? -30.753 -28.412 -11.494 1.00 44.47 79 ASP A N 1
ATOM 593 C CA . ASP A 1 79 ? -31.522 -29.613 -11.155 1.00 44.47 79 ASP A CA 1
ATOM 594 C C . ASP A 1 79 ? -30.605 -30.840 -11.293 1.00 44.47 79 ASP A C 1
ATOM 596 O O . ASP A 1 79 ? -30.769 -31.677 -12.182 1.00 44.47 79 ASP A O 1
ATOM 600 N N . GLN A 1 80 ? -29.623 -30.980 -10.398 1.00 39.53 80 GLN A N 1
ATOM 601 C CA . GLN A 1 80 ? -29.199 -32.315 -9.989 1.00 39.53 80 GLN A CA 1
ATOM 602 C C . GLN A 1 80 ? -28.576 -32.331 -8.593 1.00 39.53 80 GLN A C 1
ATOM 604 O O . GLN A 1 80 ? -27.565 -31.701 -8.303 1.00 39.53 80 GLN A O 1
ATOM 609 N N . ALA A 1 81 ? -29.260 -33.087 -7.740 1.00 45.12 81 ALA A N 1
ATOM 610 C CA . ALA A 1 81 ? -28.934 -33.459 -6.378 1.00 45.12 81 ALA A CA 1
ATOM 611 C C . ALA A 1 81 ? -27.458 -33.832 -6.151 1.00 45.12 81 ALA A C 1
ATOM 613 O O . ALA A 1 81 ? -26.856 -34.513 -6.972 1.00 45.12 81 ALA A O 1
ATOM 614 N N . ASP A 1 82 ? -26.920 -33.488 -4.978 1.00 35.84 82 ASP A N 1
ATOM 615 C CA . ASP A 1 82 ? -26.705 -34.508 -3.943 1.00 35.84 82 ASP A CA 1
ATOM 616 C C . ASP A 1 82 ? -26.073 -33.936 -2.664 1.00 35.84 82 ASP A C 1
ATOM 618 O O . ASP A 1 82 ? -24.957 -33.426 -2.636 1.00 35.84 82 ASP A O 1
ATOM 622 N N . LEU A 1 83 ? -26.791 -34.129 -1.564 1.00 36.47 83 LEU A N 1
ATOM 623 C CA . LEU A 1 83 ? -26.282 -34.369 -0.214 1.00 36.47 83 LEU A CA 1
ATOM 624 C C . LEU A 1 83 ? -27.325 -35.281 0.464 1.00 36.47 83 LEU A C 1
ATOM 626 O O . LEU A 1 83 ? -28.493 -35.211 0.073 1.00 36.47 83 LEU A O 1
ATOM 630 N N . PRO A 1 84 ? -27.010 -36.041 1.536 1.00 54.31 84 PRO A N 1
ATOM 631 C CA . PRO A 1 84 ? -25.723 -36.221 2.232 1.00 54.31 84 PRO A CA 1
ATOM 632 C C . PRO A 1 84 ? -25.428 -37.702 2.594 1.00 54.31 84 PRO A C 1
ATOM 634 O O . PRO A 1 84 ? -26.284 -38.558 2.401 1.00 54.31 84 PRO A O 1
ATOM 637 N N . SER A 1 85 ? -24.270 -38.012 3.212 1.00 32.38 85 SER A N 1
ATOM 638 C CA . SER A 1 85 ? -24.156 -39.019 4.302 1.00 32.38 85 SER A CA 1
ATOM 639 C C . SER A 1 85 ? -22.744 -39.187 4.890 1.00 32.38 85 SER A C 1
ATOM 641 O O . SER A 1 85 ? -21.766 -39.397 4.183 1.00 32.38 85 SER A O 1
ATOM 643 N N . HIS A 1 86 ? -22.703 -39.150 6.224 1.00 36.75 86 HIS A N 1
ATOM 644 C CA . HIS A 1 86 ? -21.661 -39.591 7.160 1.00 36.75 86 HIS A CA 1
ATOM 645 C C . HIS A 1 86 ? -20.927 -40.896 6.797 1.00 36.75 86 HIS A C 1
ATOM 647 O O . HIS A 1 86 ? -21.615 -41.853 6.471 1.00 36.75 86 HIS A O 1
ATOM 653 N N . VAL A 1 87 ? -19.618 -41.001 7.115 1.00 35.72 87 VAL A N 1
ATOM 654 C CA . VAL A 1 87 ? -19.019 -42.148 7.851 1.00 35.72 87 VAL A CA 1
ATOM 655 C C . VAL A 1 87 ? -17.776 -41.703 8.652 1.00 35.72 87 VAL A C 1
ATOM 657 O O . VAL A 1 87 ? -16.900 -41.002 8.155 1.00 35.72 87 VAL A O 1
ATOM 660 N N . LEU A 1 88 ? -17.738 -42.139 9.913 1.00 39.75 88 LEU A N 1
ATOM 661 C CA . LEU A 1 88 ? -16.652 -42.079 10.897 1.00 39.75 88 LEU A CA 1
ATOM 662 C C . LEU A 1 88 ? -15.636 -43.224 10.696 1.00 39.75 88 LEU A C 1
ATOM 664 O O . LEU A 1 88 ? -16.070 -44.360 10.556 1.00 39.75 88 LEU A O 1
ATOM 668 N N . ALA A 1 89 ? -14.330 -42.947 10.808 1.00 36.22 89 ALA A N 1
ATOM 669 C CA . ALA A 1 89 ? -13.239 -43.824 11.305 1.00 36.22 89 ALA A CA 1
ATOM 670 C C . ALA A 1 89 ? -11.920 -43.042 11.095 1.00 36.22 89 ALA A C 1
ATOM 672 O O . ALA A 1 89 ? -11.660 -42.607 9.982 1.00 36.22 89 ALA A O 1
ATOM 673 N N . ARG A 1 90 ? -11.105 -42.621 12.071 1.00 36.19 90 ARG A N 1
ATOM 674 C CA . ARG A 1 90 ? -10.519 -43.255 13.266 1.00 36.19 90 ARG A CA 1
ATOM 675 C C . ARG A 1 90 ? -9.639 -44.469 12.931 1.00 36.19 90 ARG A C 1
ATOM 677 O O . ARG A 1 90 ? -10.142 -45.575 12.910 1.00 36.19 90 ARG A O 1
ATOM 684 N N . ASP A 1 91 ? -8.347 -44.207 12.719 1.00 32.75 91 ASP A N 1
ATOM 685 C CA . ASP A 1 91 ? -7.192 -44.998 13.190 1.00 32.75 91 ASP A CA 1
ATOM 686 C C . ASP A 1 91 ? -5.933 -44.114 13.027 1.00 32.75 91 ASP A C 1
ATOM 688 O O . ASP A 1 91 ? -5.672 -43.591 11.951 1.00 32.75 91 ASP A O 1
ATOM 692 N N . ASN A 1 92 ? -5.286 -43.618 14.085 1.00 36.59 92 ASN A N 1
ATOM 693 C CA . ASN A 1 92 ? -4.464 -44.311 15.083 1.00 36.59 92 ASN A CA 1
ATOM 694 C C . ASN A 1 92 ? -3.106 -44.781 14.521 1.00 36.59 92 ASN A C 1
ATOM 696 O O . ASN A 1 92 ? -2.920 -45.957 14.239 1.00 36.59 92 ASN A O 1
ATOM 700 N N . PHE A 1 93 ? -2.135 -43.863 14.428 1.00 33.69 93 PHE A N 1
ATOM 701 C CA . PHE A 1 93 ? -0.711 -44.214 14.460 1.00 33.69 93 PHE A CA 1
ATOM 702 C C . PHE A 1 93 ? 0.030 -43.307 15.444 1.00 33.69 93 PHE A C 1
ATOM 704 O O . PHE A 1 93 ? 0.226 -42.112 15.229 1.00 33.69 93 PHE A O 1
ATOM 711 N N . GLN A 1 94 ? 0.382 -43.925 16.565 1.00 40.03 94 GLN A N 1
ATOM 712 C CA . GLN A 1 94 ? 1.235 -43.424 17.630 1.00 40.03 94 GLN A CA 1
ATOM 713 C C . GLN A 1 94 ? 2.716 -43.615 17.232 1.00 40.03 94 GLN A C 1
ATOM 715 O O . GLN A 1 94 ? 3.029 -44.570 16.517 1.00 40.03 94 GLN A O 1
ATOM 720 N N . PRO A 1 95 ? 3.633 -42.732 17.670 1.00 41.56 95 PRO A N 1
ATOM 721 C CA . PRO A 1 95 ? 5.037 -42.749 17.267 1.00 41.56 95 PRO A CA 1
ATOM 722 C C . PRO A 1 95 ? 5.851 -43.747 18.098 1.00 41.56 95 PRO A C 1
ATOM 724 O O . PRO A 1 95 ? 5.471 -44.100 19.216 1.00 41.56 95 PRO A O 1
ATOM 727 N N . SER A 1 96 ? 7.025 -44.144 17.605 1.00 40.72 96 SER A N 1
ATOM 728 C CA . SER A 1 96 ? 8.085 -44.636 18.487 1.00 40.72 96 SER A CA 1
ATOM 729 C C . SER A 1 96 ? 9.480 -44.176 18.056 1.00 40.72 96 SER A C 1
ATOM 731 O O . SER A 1 96 ? 9.713 -43.987 16.860 1.00 40.72 96 SER A O 1
ATOM 733 N N . PRO A 1 97 ? 10.375 -43.949 19.035 1.00 46.16 97 PRO A N 1
ATOM 734 C CA . PRO A 1 97 ? 11.662 -43.288 18.866 1.00 46.16 97 PRO A CA 1
ATOM 735 C C . PRO A 1 97 ? 12.810 -44.301 18.786 1.00 46.16 97 PRO A C 1
ATOM 737 O O . PRO A 1 97 ? 12.765 -45.328 19.453 1.00 46.16 97 PRO A O 1
ATOM 740 N N . HIS A 1 98 ? 13.889 -43.960 18.082 1.00 39.41 98 HIS A N 1
ATOM 741 C CA . HIS A 1 98 ? 15.212 -44.497 18.396 1.00 39.41 98 HIS A CA 1
ATOM 742 C C . HIS A 1 98 ? 16.284 -43.418 18.215 1.00 39.41 98 HIS A C 1
ATOM 744 O O . HIS A 1 98 ? 16.420 -42.813 17.152 1.00 39.41 98 HIS A O 1
ATOM 750 N N . GLN A 1 99 ? 16.976 -43.164 19.326 1.00 40.19 99 GLN A N 1
ATOM 751 C CA . GLN A 1 99 ? 18.273 -42.506 19.432 1.00 40.19 99 GLN A CA 1
ATOM 752 C C . GLN A 1 99 ? 19.372 -43.418 18.874 1.00 40.19 99 GLN A C 1
ATOM 754 O O . GLN A 1 99 ? 19.258 -44.631 19.001 1.00 40.19 99 GLN A O 1
ATOM 759 N N . GLU A 1 100 ? 20.417 -42.804 18.319 1.00 40.44 100 GLU A N 1
ATOM 760 C CA . GLU A 1 100 ? 21.859 -42.987 18.612 1.00 40.44 100 GLU A CA 1
ATOM 761 C C . GLU A 1 100 ? 22.637 -42.487 17.378 1.00 40.44 100 GLU A C 1
ATOM 763 O O . GLU A 1 100 ? 22.415 -42.928 16.257 1.00 40.44 100 GLU A O 1
ATOM 768 N N . GLU A 1 101 ? 23.287 -41.326 17.463 1.00 37.91 101 GLU A N 1
ATOM 769 C CA . GLU A 1 101 ? 24.691 -41.160 17.875 1.00 37.91 101 GLU A CA 1
ATOM 770 C C . GLU A 1 101 ? 25.679 -41.728 16.838 1.00 37.91 101 GLU A C 1
ATOM 772 O O . GLU A 1 101 ? 25.757 -42.938 16.653 1.00 37.91 101 GLU A O 1
ATOM 777 N N . ASN A 1 102 ? 26.402 -40.835 16.139 1.00 36.12 102 ASN A N 1
ATOM 778 C CA . ASN A 1 102 ? 27.859 -40.874 15.892 1.00 36.12 102 ASN A CA 1
ATOM 779 C C . ASN A 1 102 ? 28.281 -39.916 14.747 1.00 36.12 102 ASN A C 1
ATOM 781 O O . ASN A 1 102 ? 28.106 -40.196 13.563 1.00 36.12 102 ASN A O 1
ATOM 785 N N . LEU A 1 103 ? 28.891 -38.785 15.126 1.00 43.34 103 LEU A N 1
ATOM 786 C CA . LEU A 1 103 ? 30.081 -38.212 14.460 1.00 43.34 103 LEU A CA 1
ATOM 787 C C . LEU A 1 103 ? 31.318 -39.017 14.946 1.00 43.34 103 LEU A C 1
ATOM 789 O O . LEU A 1 103 ? 31.161 -39.681 15.969 1.00 43.34 103 LEU A O 1
ATOM 793 N N . PRO A 1 104 ? 32.548 -38.931 14.376 1.00 49.22 104 PRO A N 1
ATOM 794 C CA . PRO A 1 104 ? 33.086 -37.936 13.428 1.00 49.22 104 PRO A CA 1
ATOM 795 C C . PRO A 1 104 ? 33.949 -38.538 12.280 1.00 49.22 104 PRO A C 1
ATOM 797 O O . PRO A 1 104 ? 34.325 -39.701 12.323 1.00 49.22 104 PRO A O 1
ATOM 800 N N . GLN A 1 105 ? 34.331 -37.738 11.274 1.00 37.28 105 GLN A N 1
ATOM 801 C CA . GLN A 1 105 ? 35.743 -37.417 10.965 1.00 37.28 105 GLN A CA 1
ATOM 802 C C . GLN A 1 105 ? 35.943 -36.745 9.602 1.00 37.28 105 GLN A C 1
ATOM 804 O O . GLN A 1 105 ? 35.379 -37.120 8.578 1.00 37.28 105 GLN A O 1
ATOM 809 N N . GLU A 1 106 ? 36.836 -35.763 9.661 1.00 41.78 106 GLU A N 1
ATOM 810 C CA . GLU A 1 106 ? 37.506 -35.034 8.595 1.00 41.78 106 GLU A CA 1
ATOM 811 C C . GLU A 1 106 ? 38.175 -35.954 7.568 1.00 41.78 106 GLU A C 1
ATOM 813 O O . GLU A 1 106 ? 38.820 -36.933 7.940 1.00 41.78 106 GLU A O 1
ATOM 818 N N . LYS A 1 107 ? 38.141 -35.551 6.293 1.00 47.25 107 LYS A N 1
ATOM 819 C CA . LYS A 1 107 ? 39.280 -35.708 5.381 1.00 47.25 107 LYS A CA 1
ATOM 820 C C . LYS A 1 107 ? 39.336 -34.535 4.410 1.00 47.25 107 LYS A C 1
ATOM 822 O O . LYS A 1 107 ? 38.463 -34.367 3.562 1.00 47.25 107 LYS A O 1
ATOM 827 N N . GLU A 1 108 ? 40.402 -33.755 4.556 1.00 45.44 108 GLU A N 1
ATOM 828 C CA . GLU A 1 108 ? 40.962 -32.903 3.516 1.00 45.44 108 GLU A CA 1
ATOM 829 C C . GLU A 1 108 ? 41.246 -33.728 2.253 1.00 45.44 108 GLU A C 1
ATOM 831 O O . GLU A 1 108 ? 41.749 -34.854 2.314 1.00 45.44 108 GLU A O 1
ATOM 836 N N . GLY A 1 109 ? 40.920 -33.147 1.103 1.00 41.75 109 GLY A N 1
ATOM 837 C CA . GLY A 1 109 ? 41.117 -33.736 -0.213 1.00 41.75 109 GLY A CA 1
ATOM 838 C C . GLY A 1 109 ? 41.141 -32.641 -1.267 1.00 41.75 109 GLY A C 1
ATOM 839 O O . GLY A 1 109 ? 40.138 -32.349 -1.908 1.00 41.75 109 GLY A O 1
ATOM 840 N N . ASP A 1 110 ? 42.303 -32.016 -1.385 1.00 44.06 110 ASP A N 1
ATOM 841 C CA . ASP A 1 110 ? 42.711 -31.100 -2.442 1.00 44.06 110 ASP A CA 1
ATOM 842 C C . ASP A 1 110 ? 42.776 -31.841 -3.794 1.00 44.06 110 ASP A C 1
ATOM 844 O O . ASP A 1 110 ? 43.458 -32.860 -3.882 1.00 44.06 110 ASP A O 1
ATOM 848 N N . MET A 1 111 ? 42.076 -31.363 -4.837 1.00 40.50 111 MET A N 1
ATOM 849 C CA . MET A 1 111 ? 42.576 -31.364 -6.226 1.00 40.50 111 MET A CA 1
ATOM 850 C C . MET A 1 111 ? 41.610 -30.744 -7.259 1.00 40.50 111 MET A C 1
ATOM 852 O O . MET A 1 111 ? 40.524 -31.243 -7.529 1.00 40.50 111 MET A O 1
ATOM 856 N N . LYS A 1 112 ? 42.142 -29.711 -7.928 1.00 35.56 112 LYS A N 1
ATOM 857 C CA . LYS A 1 112 ? 42.128 -29.426 -9.381 1.00 35.56 112 LYS A CA 1
ATOM 858 C C . LYS A 1 112 ? 40.804 -29.382 -10.172 1.00 35.56 112 LYS A C 1
ATOM 860 O O . LYS A 1 112 ? 40.287 -30.379 -10.650 1.00 35.56 112 LYS A O 1
ATOM 865 N N . MET A 1 113 ? 40.455 -28.144 -10.534 1.00 40.50 113 MET A N 1
ATOM 866 C CA . MET A 1 113 ? 40.536 -27.594 -11.902 1.00 40.50 113 MET A CA 1
ATOM 867 C C . MET A 1 113 ? 40.044 -28.481 -13.063 1.00 40.50 113 MET A C 1
ATOM 869 O O . MET A 1 113 ? 40.824 -29.224 -13.653 1.00 40.50 113 MET A O 1
ATOM 873 N N . GLN A 1 114 ? 38.816 -28.229 -13.527 1.00 39.66 114 GLN A N 1
ATOM 874 C CA . GLN A 1 114 ? 38.475 -28.411 -14.939 1.00 39.66 114 GLN A CA 1
ATOM 875 C C . GLN A 1 114 ? 37.412 -27.398 -15.386 1.00 39.66 114 GLN A C 1
ATOM 877 O O . GLN A 1 114 ? 36.238 -27.483 -15.040 1.00 39.66 114 GLN A O 1
ATOM 882 N N . ARG A 1 115 ? 37.870 -26.402 -16.158 1.00 46.97 115 ARG A N 1
ATOM 883 C CA . ARG A 1 115 ? 37.033 -25.571 -17.030 1.00 46.97 115 ARG A CA 1
ATOM 884 C C . ARG A 1 115 ? 36.410 -26.487 -18.080 1.00 46.97 115 ARG A C 1
ATOM 886 O O . ARG A 1 115 ? 37.147 -27.095 -18.853 1.00 46.97 115 ARG A O 1
ATOM 893 N N . SER A 1 116 ? 35.089 -26.519 -18.148 1.00 39.28 116 SER A N 1
ATOM 894 C CA . SER A 1 116 ? 34.372 -26.844 -19.378 1.00 39.28 116 SER A CA 1
ATOM 895 C C . SER A 1 116 ? 33.339 -25.750 -19.604 1.00 39.28 116 SER A C 1
ATOM 897 O O . SER A 1 116 ? 32.584 -25.372 -18.710 1.00 39.28 116 SER A O 1
ATOM 899 N N . SER A 1 117 ? 33.462 -25.143 -20.774 1.00 44.94 117 SER A N 1
ATOM 900 C CA . SER A 1 117 ? 32.575 -24.129 -21.305 1.00 44.94 117 SER A CA 1
ATOM 901 C C . SER A 1 117 ? 31.419 -24.862 -21.965 1.00 44.94 117 SER A C 1
ATOM 903 O O . SER A 1 117 ? 31.657 -25.537 -22.959 1.00 44.94 117 SER A O 1
ATOM 905 N N . ASP A 1 118 ? 30.208 -24.708 -21.439 1.00 37.22 118 ASP A N 1
ATOM 906 C CA . ASP A 1 118 ? 28.989 -25.036 -22.172 1.00 37.22 118 ASP A CA 1
ATOM 907 C C . ASP A 1 118 ? 28.163 -23.759 -22.325 1.00 37.22 118 ASP A C 1
ATOM 909 O O . ASP A 1 118 ? 27.566 -23.237 -21.379 1.00 37.22 118 ASP A O 1
ATOM 913 N N . GLU A 1 119 ? 28.173 -23.235 -23.552 1.00 42.91 119 GLU A N 1
ATOM 914 C CA . GLU A 1 119 ? 27.180 -22.296 -24.063 1.00 42.91 119 GLU A CA 1
ATOM 915 C C . GLU A 1 119 ? 25.808 -22.974 -24.015 1.00 42.91 119 GLU A C 1
ATOM 917 O O . GLU A 1 119 ? 25.395 -23.672 -24.936 1.00 42.91 119 GLU A O 1
ATOM 922 N N . THR A 1 120 ? 25.081 -22.764 -22.920 1.00 35.16 120 THR A N 1
ATOM 923 C CA . THR A 1 120 ? 23.637 -22.988 -22.896 1.00 35.16 120 THR A CA 1
ATOM 924 C C . THR A 1 120 ? 22.968 -21.674 -23.265 1.00 35.16 120 THR A C 1
ATOM 926 O O . THR A 1 120 ? 22.922 -20.734 -22.470 1.00 35.16 120 THR A O 1
ATOM 929 N N . THR A 1 121 ? 22.473 -21.601 -24.498 1.00 39.38 121 THR A N 1
ATOM 930 C CA . THR A 1 121 ? 21.585 -20.548 -24.987 1.00 39.38 121 THR A CA 1
ATOM 931 C C . THR A 1 121 ? 20.315 -20.541 -24.131 1.00 39.38 121 THR A C 1
ATOM 933 O O . THR A 1 121 ? 19.357 -21.268 -24.389 1.00 39.38 121 THR A O 1
ATOM 936 N N . MET A 1 122 ? 20.326 -19.740 -23.066 1.00 32.72 122 MET A N 1
ATOM 937 C CA . MET A 1 122 ? 19.153 -19.441 -22.251 1.00 32.72 122 MET A CA 1
ATOM 938 C C . MET A 1 122 ? 18.188 -18.638 -23.117 1.00 32.72 122 MET A C 1
ATOM 940 O O . MET A 1 122 ? 18.398 -17.455 -23.373 1.00 32.72 122 MET A O 1
ATOM 944 N N . SER A 1 123 ? 17.161 -19.317 -23.617 1.00 35.53 123 SER A N 1
ATOM 945 C CA . SER A 1 123 ? 16.031 -18.671 -24.274 1.00 35.53 123 SER A CA 1
ATOM 946 C C . SER A 1 123 ? 15.365 -17.739 -23.259 1.00 35.53 123 SER A C 1
ATOM 948 O O . SER A 1 123 ? 15.047 -18.167 -22.148 1.00 35.53 123 SER A O 1
ATOM 950 N N . GLU A 1 124 ? 15.224 -16.461 -23.617 1.00 37.06 124 GLU A N 1
ATOM 951 C CA . GLU A 1 124 ? 14.532 -15.453 -22.813 1.00 37.06 124 GLU A CA 1
ATOM 952 C C . GLU A 1 124 ? 13.137 -15.963 -22.420 1.00 37.06 124 GLU A C 1
ATOM 954 O O . GLU A 1 124 ? 12.398 -16.436 -23.289 1.00 37.06 124 GLU A O 1
ATOM 959 N N . PRO A 1 125 ? 12.729 -15.870 -21.143 1.00 33.97 125 PRO A N 1
ATOM 960 C CA . PRO A 1 125 ? 11.336 -16.068 -20.812 1.00 33.97 125 PRO A CA 1
ATOM 961 C C . PRO A 1 125 ? 10.581 -14.853 -21.351 1.00 33.97 125 PRO A C 1
ATOM 963 O O . PRO A 1 125 ? 10.689 -13.750 -20.812 1.00 33.97 125 PRO A O 1
ATOM 966 N N . GLU A 1 126 ? 9.819 -15.046 -22.426 1.00 31.62 126 GLU A N 1
ATOM 967 C CA . GLU A 1 126 ? 8.755 -14.119 -22.791 1.00 31.62 126 GLU A CA 1
ATOM 968 C C . GLU A 1 126 ? 7.844 -13.966 -21.569 1.00 31.62 126 GLU A C 1
ATOM 970 O O . GLU A 1 126 ? 7.083 -14.867 -21.212 1.00 31.62 126 GLU A O 1
ATOM 975 N N . CYS A 1 127 ? 7.954 -12.824 -20.889 1.00 30.25 127 CYS A N 1
ATOM 976 C CA . CYS A 1 127 ? 7.048 -12.421 -19.825 1.00 30.25 127 CYS A CA 1
ATOM 977 C C . CYS A 1 127 ? 5.646 -12.226 -20.417 1.00 30.25 127 CYS A C 1
ATOM 979 O O . CYS A 1 127 ? 5.238 -11.108 -20.733 1.00 30.25 127 CYS A O 1
ATOM 981 N N . GLN A 1 128 ? 4.895 -13.316 -20.562 1.00 31.14 128 GLN A N 1
ATOM 982 C CA . GLN A 1 128 ? 3.462 -13.278 -20.814 1.00 31.14 128 GLN A CA 1
ATOM 983 C C . GLN A 1 128 ? 2.769 -12.834 -19.522 1.00 31.14 128 GLN A C 1
ATOM 985 O O . GLN A 1 128 ? 2.380 -13.629 -18.669 1.00 31.14 128 GLN A O 1
ATOM 990 N N . LEU A 1 129 ? 2.681 -11.515 -19.354 1.00 36.09 129 LEU A N 1
ATOM 991 C CA . LEU A 1 129 ? 1.869 -10.875 -18.329 1.00 36.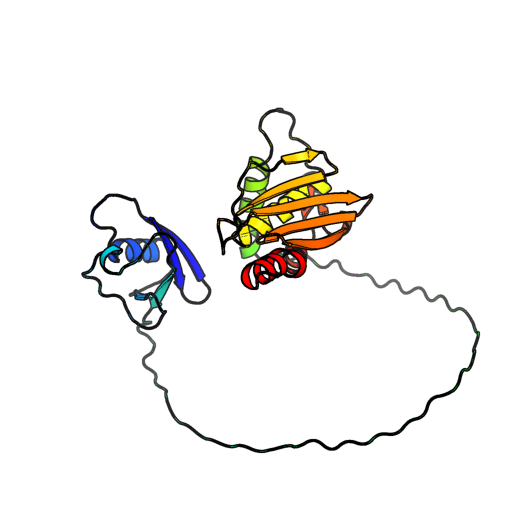09 129 LEU A CA 1
ATOM 992 C C . LEU A 1 129 ? 0.393 -11.198 -18.582 1.00 36.09 129 LEU A C 1
ATOM 994 O O . LEU A 1 129 ? -0.144 -10.920 -19.654 1.00 36.09 129 LEU A O 1
ATOM 998 N N . MET A 1 130 ? -0.265 -11.771 -17.574 1.00 34.22 130 MET A N 1
ATOM 999 C CA . MET A 1 130 ? -1.708 -12.000 -17.581 1.00 34.22 130 MET A CA 1
ATOM 1000 C C . MET A 1 130 ? -2.461 -10.656 -17.737 1.00 34.22 130 MET A C 1
ATOM 1002 O O . MET A 1 130 ? -2.124 -9.683 -17.048 1.00 34.22 130 MET A O 1
ATOM 1006 N N . PRO A 1 131 ? -3.492 -10.575 -18.599 1.00 41.16 131 PRO A N 1
ATOM 1007 C CA . PRO A 1 131 ? -4.167 -9.316 -18.931 1.00 41.16 131 PRO A CA 1
ATOM 1008 C C . PRO A 1 131 ? -4.876 -8.642 -17.742 1.00 41.16 131 PRO A C 1
ATOM 1010 O O . PRO A 1 131 ? -4.925 -7.414 -17.679 1.00 41.16 131 PRO A O 1
ATOM 1013 N N . ASP A 1 132 ? -5.340 -9.403 -16.749 1.00 34.78 132 ASP A N 1
ATOM 1014 C CA . ASP A 1 132 ? -6.099 -8.849 -15.613 1.00 34.78 132 ASP A CA 1
ATOM 1015 C C . ASP A 1 132 ? -5.235 -8.071 -14.606 1.00 34.78 132 ASP A C 1
ATOM 1017 O O . ASP A 1 132 ? -5.728 -7.209 -13.880 1.00 34.78 132 ASP A O 1
ATOM 1021 N N . THR A 1 133 ? -3.920 -8.307 -14.593 1.00 39.94 133 T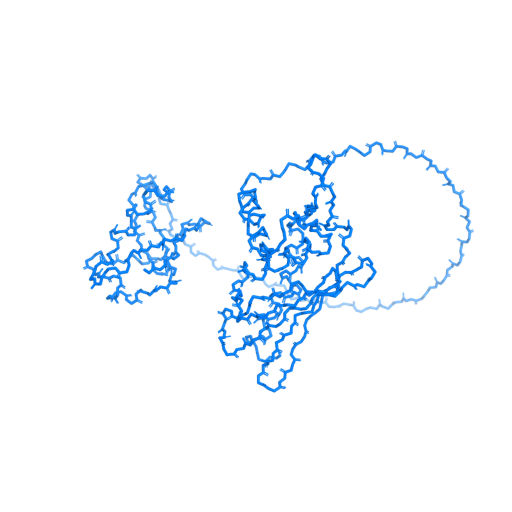HR A N 1
ATOM 1022 C CA . THR A 1 133 ? -2.969 -7.511 -13.799 1.00 39.94 133 THR A CA 1
ATOM 1023 C C . THR A 1 133 ? -2.583 -6.184 -14.459 1.00 39.94 133 THR A C 1
ATOM 1025 O O . THR A 1 133 ? -2.074 -5.296 -13.775 1.00 39.94 133 THR A O 1
ATOM 1028 N N . MET A 1 134 ? -2.841 -6.006 -15.763 1.00 37.69 134 MET A N 1
ATOM 1029 C CA . MET A 1 134 ? -2.483 -4.778 -16.486 1.00 37.69 134 MET A CA 1
ATOM 1030 C C . MET A 1 134 ? -3.424 -3.602 -16.211 1.00 37.69 134 MET A C 1
ATOM 1032 O O . MET A 1 134 ? -2.944 -2.471 -16.166 1.00 37.69 134 MET A O 1
ATOM 1036 N N . SER A 1 135 ? -4.725 -3.829 -15.992 1.00 42.03 135 SER A N 1
ATOM 1037 C CA . SER A 1 135 ? -5.673 -2.729 -15.731 1.00 42.03 135 SER A CA 1
ATOM 1038 C C . SER A 1 135 ? -5.354 -2.028 -14.407 1.00 42.03 135 SER A C 1
ATOM 1040 O O . SER A 1 135 ? -5.189 -0.810 -14.363 1.00 42.03 135 SER A O 1
ATOM 1042 N N . HIS A 1 136 ? -5.104 -2.818 -13.361 1.00 45.16 136 HIS A N 1
ATOM 1043 C CA . HIS A 1 136 ? -4.649 -2.325 -12.065 1.00 45.16 136 HIS A CA 1
ATOM 1044 C C . HIS A 1 136 ? -3.277 -1.650 -12.145 1.00 45.16 136 HIS A C 1
ATOM 1046 O O . HIS A 1 136 ? -3.038 -0.692 -11.417 1.00 45.16 136 HIS A O 1
ATOM 1052 N N . TYR A 1 137 ? -2.384 -2.108 -13.030 1.00 45.12 137 TYR A N 1
ATOM 1053 C CA . TYR A 1 137 ? -1.067 -1.497 -13.223 1.00 45.12 137 TYR A CA 1
ATOM 1054 C C . TYR A 1 137 ? -1.144 -0.151 -13.961 1.00 45.12 137 TYR A C 1
ATOM 1056 O O . TYR A 1 137 ? -0.415 0.779 -13.628 1.00 45.12 137 TYR A O 1
ATOM 1064 N N . GLN A 1 138 ? -2.049 -0.009 -14.931 1.00 42.94 138 GLN A N 1
ATOM 1065 C CA . GLN A 1 138 ? -2.262 1.248 -15.649 1.00 42.94 138 GLN A CA 1
ATOM 1066 C C . GLN A 1 138 ? -2.921 2.303 -14.747 1.00 42.94 138 GLN A C 1
ATOM 1068 O O . GLN A 1 138 ? -2.473 3.452 -14.728 1.00 42.94 138 GLN A O 1
ATOM 1073 N N . ASP A 1 139 ? -3.893 1.900 -13.926 1.00 45.50 139 ASP A N 1
ATOM 1074 C CA . ASP A 1 139 ? -4.494 2.750 -12.891 1.00 45.50 139 ASP A CA 1
ATOM 1075 C C . ASP A 1 139 ? -3.492 3.100 -11.782 1.00 45.50 139 ASP A C 1
ATOM 1077 O O . ASP A 1 139 ? -3.462 4.229 -11.281 1.00 45.50 139 ASP A O 1
ATOM 1081 N N . PHE A 1 140 ? -2.616 2.156 -11.434 1.00 50.09 140 PHE A N 1
ATOM 1082 C CA . PHE A 1 140 ? -1.490 2.366 -10.532 1.00 50.09 140 PHE A CA 1
ATOM 1083 C C . PHE A 1 140 ? -0.524 3.404 -11.109 1.00 50.09 140 PHE A C 1
ATOM 1085 O O . PHE A 1 140 ? -0.286 4.402 -10.441 1.00 50.09 140 PHE A O 1
ATOM 1092 N N . CYS A 1 141 ? -0.062 3.269 -12.358 1.00 46.19 141 CYS A N 1
ATOM 1093 C CA . CYS A 1 141 ? 0.801 4.245 -13.034 1.00 46.19 141 CYS A CA 1
ATOM 1094 C C . CYS A 1 141 ? 0.156 5.636 -13.156 1.00 46.19 141 CYS A C 1
ATOM 1096 O O . CYS A 1 141 ? 0.837 6.642 -12.956 1.00 46.19 141 CYS A O 1
ATOM 1098 N N . GLN A 1 142 ? -1.152 5.722 -13.419 1.00 47.16 142 GLN A N 1
ATOM 1099 C CA . GLN A 1 142 ? -1.875 7.000 -13.397 1.00 47.16 142 GLN A CA 1
ATOM 1100 C C . GLN A 1 142 ? -1.983 7.590 -11.985 1.00 47.16 142 GLN A C 1
ATOM 1102 O O . GLN A 1 142 ? -1.909 8.806 -11.812 1.00 47.16 142 GLN A O 1
ATOM 1107 N N . SER A 1 143 ? -2.102 6.745 -10.964 1.00 47.41 143 SER A N 1
ATOM 1108 C CA . SER A 1 143 ? -2.056 7.166 -9.562 1.00 47.41 143 SER A CA 1
ATOM 1109 C C . SER A 1 143 ? -0.651 7.630 -9.149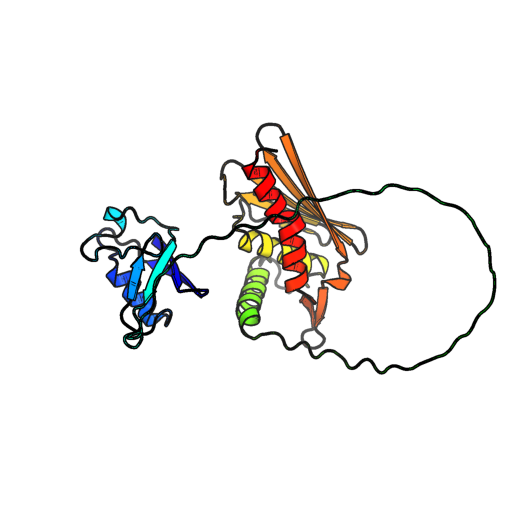 1.00 47.41 143 SER A C 1
ATOM 1111 O O . SER A 1 143 ? -0.543 8.602 -8.403 1.00 47.41 143 SER A O 1
ATOM 1113 N N . LEU A 1 144 ? 0.421 7.024 -9.688 1.00 50.91 144 LEU A N 1
ATOM 1114 C CA . LEU A 1 144 ? 1.806 7.493 -9.512 1.00 50.91 144 LEU A CA 1
ATOM 1115 C C . LEU A 1 144 ? 1.981 8.922 -10.051 1.00 50.91 144 LEU A C 1
ATOM 1117 O O . LEU A 1 144 ? 2.624 9.740 -9.401 1.00 50.91 144 LEU A O 1
ATOM 1121 N N . LEU A 1 145 ? 1.381 9.233 -11.207 1.00 46.75 145 LEU A N 1
ATOM 1122 C CA . LEU A 1 145 ? 1.434 10.566 -11.823 1.00 46.75 145 LEU A CA 1
ATOM 1123 C C . LEU A 1 145 ? 0.711 11.639 -10.993 1.00 46.75 145 LEU A C 1
ATOM 1125 O O . LEU A 1 145 ? 1.127 12.791 -11.012 1.00 46.75 145 LEU A O 1
ATOM 1129 N N . ARG A 1 146 ? -0.325 11.272 -10.225 1.00 42.88 146 ARG A N 1
ATOM 1130 C CA . ARG A 1 146 ? -1.063 12.203 -9.344 1.00 42.88 146 ARG A CA 1
ATOM 1131 C C . ARG A 1 146 ? -0.343 12.527 -8.032 1.00 42.88 146 ARG A C 1
ATOM 1133 O O . ARG A 1 146 ? -0.669 13.523 -7.397 1.00 42.88 146 ARG A O 1
ATOM 1140 N N . LEU A 1 147 ? 0.603 11.686 -7.606 1.00 41.62 147 LEU A N 1
ATOM 1141 C CA . LEU A 1 147 ? 1.403 11.891 -6.388 1.00 41.62 147 LEU A CA 1
ATOM 1142 C C . LEU A 1 147 ? 2.633 12.778 -6.624 1.00 41.62 147 LEU A C 1
ATOM 1144 O O . LEU A 1 147 ? 3.301 13.179 -5.670 1.00 41.62 147 LEU A O 1
ATOM 1148 N N . VAL A 1 148 ? 2.935 13.090 -7.883 1.00 45.19 148 VAL A N 1
ATOM 1149 C CA . VAL A 1 148 ? 3.975 14.042 -8.252 1.00 45.19 148 VAL A CA 1
ATOM 1150 C C . VAL A 1 148 ? 3.374 15.451 -8.177 1.00 45.19 148 VAL A C 1
ATOM 1152 O O . VAL A 1 148 ? 2.422 15.732 -8.903 1.00 45.19 148 VAL A O 1
ATOM 1155 N N . PRO A 1 149 ? 3.880 16.353 -7.317 1.00 41.41 149 PRO A N 1
ATOM 1156 C CA . PRO A 1 149 ? 3.356 17.711 -7.243 1.00 41.41 149 PRO A CA 1
ATOM 1157 C C . PRO A 1 149 ? 3.529 18.418 -8.594 1.00 41.41 149 PRO A C 1
ATOM 1159 O O . PRO A 1 149 ? 4.640 18.494 -9.110 1.00 41.41 149 PRO A O 1
ATOM 1162 N N . GLU A 1 150 ? 2.441 18.984 -9.126 1.00 43.94 150 GLU A N 1
ATOM 1163 C CA . GLU A 1 150 ? 2.345 19.700 -10.418 1.00 43.94 150 GLU A CA 1
ATOM 1164 C C . GLU A 1 150 ? 3.229 20.964 -10.529 1.00 43.94 150 GLU A C 1
ATOM 1166 O O . GLU A 1 150 ? 3.045 21.787 -11.424 1.00 43.94 150 GLU A O 1
ATOM 1171 N N . LYS A 1 151 ? 4.167 21.183 -9.603 1.00 39.78 151 LYS A N 1
ATOM 1172 C CA . LYS A 1 151 ? 4.832 22.476 -9.434 1.00 39.78 151 LYS A CA 1
ATOM 1173 C C . LYS A 1 151 ? 6.017 22.749 -10.354 1.00 39.78 151 LYS A C 1
ATOM 1175 O O . LYS A 1 151 ? 6.478 23.880 -10.336 1.00 39.78 151 LYS A O 1
ATOM 1180 N N . ASP A 1 152 ? 6.443 21.806 -11.189 1.00 37.34 152 ASP A N 1
ATOM 1181 C CA . ASP A 1 152 ? 7.401 22.096 -12.257 1.00 37.34 152 ASP A CA 1
ATOM 1182 C C . ASP A 1 152 ? 7.050 21.321 -13.530 1.00 37.34 152 ASP A C 1
ATOM 1184 O O . ASP A 1 152 ? 7.004 20.095 -13.564 1.00 37.34 152 ASP A O 1
ATOM 1188 N N . THR A 1 153 ? 6.800 22.062 -14.607 1.00 35.12 153 THR A N 1
ATOM 1189 C CA . THR A 1 153 ? 6.451 21.586 -15.957 1.00 35.12 153 THR A CA 1
ATOM 1190 C C . THR A 1 153 ? 7.600 20.901 -16.713 1.00 35.12 153 THR A C 1
ATOM 1192 O O . THR A 1 153 ? 7.523 20.715 -17.927 1.00 35.12 153 THR A O 1
ATOM 1195 N N . SER A 1 154 ? 8.659 20.474 -16.028 1.00 42.00 154 SER A N 1
ATOM 1196 C CA . SER A 1 154 ? 9.557 19.430 -16.517 1.00 42.00 154 SER A CA 1
ATOM 1197 C C . SER A 1 154 ? 9.138 18.131 -15.838 1.00 42.00 154 SER A C 1
ATOM 1199 O O . SER A 1 154 ? 9.222 18.027 -14.621 1.00 42.00 154 SER A O 1
ATOM 1201 N N . LEU A 1 155 ? 8.642 17.154 -16.612 1.00 42.62 155 LEU A N 1
ATOM 1202 C CA . LEU A 1 155 ? 8.332 15.806 -16.118 1.00 42.62 155 LEU A CA 1
ATOM 1203 C C . LEU A 1 155 ? 9.453 15.382 -15.152 1.00 42.62 155 LEU A C 1
ATOM 1205 O O . LEU A 1 155 ? 10.584 15.207 -15.621 1.00 42.62 155 LEU A O 1
ATOM 1209 N N . PRO A 1 156 ? 9.218 15.257 -13.832 1.00 48.34 156 PRO A N 1
ATOM 1210 C CA . PRO A 1 156 ? 10.287 14.832 -12.956 1.00 48.34 156 PRO A CA 1
ATOM 1211 C C . PRO A 1 156 ? 10.617 13.418 -13.394 1.00 48.34 156 PRO A C 1
ATOM 1213 O O . PRO A 1 156 ? 9.756 12.536 -13.397 1.00 48.34 156 PRO A O 1
ATOM 1216 N N . HIS A 1 157 ? 11.848 13.222 -13.858 1.00 56.97 157 HIS A N 1
ATOM 1217 C CA . HIS A 1 157 ? 12.361 11.903 -14.169 1.00 56.97 157 HIS A CA 1
ATOM 1218 C C . HIS A 1 157 ? 12.311 11.096 -12.875 1.00 56.97 157 HIS A C 1
ATOM 1220 O O . HIS A 1 157 ? 13.209 11.193 -12.043 1.00 56.97 157 HIS A O 1
ATOM 1226 N N . LEU A 1 158 ? 11.217 10.356 -12.685 1.00 71.50 158 LEU A N 1
ATOM 1227 C CA . LEU A 1 158 ? 10.971 9.560 -11.496 1.00 71.50 158 LEU A CA 1
ATOM 1228 C C . LEU A 1 158 ? 12.179 8.644 -11.326 1.00 71.50 158 LEU A C 1
ATOM 1230 O O . LEU A 1 158 ? 12.433 7.814 -12.187 1.00 71.50 158 LEU A O 1
ATOM 1234 N N . THR A 1 159 ? 12.991 8.823 -10.290 1.00 86.50 159 THR A N 1
ATOM 1235 C CA . THR A 1 159 ? 14.197 8.004 -10.138 1.00 86.50 159 THR A CA 1
ATOM 1236 C C . THR A 1 159 ? 13.829 6.538 -9.904 1.00 86.50 159 THR A C 1
ATOM 1238 O O . THR A 1 159 ? 12.689 6.215 -9.554 1.00 86.50 159 THR A O 1
ATOM 1241 N N . GLN A 1 160 ? 14.787 5.616 -10.065 1.00 89.56 160 GLN A N 1
ATOM 1242 C CA . GLN A 1 160 ? 14.552 4.207 -9.714 1.00 89.56 160 GLN A CA 1
ATOM 1243 C C . GLN A 1 160 ? 14.018 4.075 -8.281 1.00 89.56 160 GLN A C 1
ATOM 1245 O O . GLN A 1 160 ? 13.056 3.352 -8.027 1.00 89.56 160 GLN A O 1
ATOM 1250 N N . THR A 1 161 ? 14.626 4.823 -7.352 1.00 90.38 161 THR A N 1
ATOM 1251 C CA . THR A 1 161 ? 14.215 4.861 -5.950 1.00 90.38 161 THR A CA 1
ATOM 1252 C C . THR A 1 161 ? 12.785 5.359 -5.819 1.00 90.38 161 THR A C 1
ATOM 1254 O O . THR A 1 161 ? 11.990 4.709 -5.153 1.00 90.38 161 THR A O 1
ATOM 1257 N N . ALA A 1 162 ? 12.448 6.482 -6.464 1.00 87.00 162 ALA A N 1
ATOM 1258 C CA . ALA A 1 162 ? 11.107 7.050 -6.411 1.00 87.00 162 ALA A CA 1
ATOM 1259 C C . ALA A 1 162 ? 10.066 6.073 -6.973 1.00 87.00 162 ALA A C 1
ATOM 1261 O O . ALA A 1 162 ? 9.046 5.850 -6.338 1.00 87.00 162 ALA A O 1
ATOM 1262 N N . THR A 1 163 ? 10.366 5.404 -8.088 1.00 88.38 163 THR A N 1
ATOM 1263 C CA . THR A 1 163 ? 9.497 4.378 -8.689 1.00 88.38 163 THR A CA 1
ATOM 1264 C C . THR A 1 163 ? 9.199 3.246 -7.705 1.00 88.38 163 THR A C 1
ATOM 1266 O O . THR A 1 163 ? 8.040 2.885 -7.504 1.00 88.38 163 THR A O 1
ATOM 1269 N N . LEU A 1 164 ? 10.234 2.716 -7.042 1.00 92.62 164 LEU A N 1
ATOM 1270 C CA . LEU A 1 164 ? 10.069 1.658 -6.047 1.00 92.62 164 LEU A CA 1
ATOM 1271 C C . LEU A 1 164 ? 9.303 2.154 -4.814 1.00 92.62 164 LEU A C 1
ATOM 1273 O O . LEU A 1 164 ? 8.349 1.519 -4.383 1.00 92.62 164 LEU A O 1
ATOM 1277 N N . CYS A 1 165 ? 9.686 3.308 -4.272 1.00 92.31 165 CYS A N 1
ATOM 1278 C CA . CYS A 1 165 ? 9.032 3.971 -3.146 1.00 92.31 165 CYS A CA 1
ATOM 1279 C C . CYS A 1 165 ? 7.527 4.146 -3.382 1.00 92.31 165 CYS A C 1
ATOM 1281 O O . CYS A 1 165 ? 6.718 3.792 -2.522 1.00 92.31 165 CYS A O 1
ATOM 1283 N N . THR A 1 166 ? 7.137 4.641 -4.554 1.00 87.62 166 THR A N 1
ATOM 1284 C CA . THR A 1 166 ? 5.725 4.850 -4.867 1.00 87.62 166 THR A CA 1
ATOM 1285 C C . THR A 1 166 ? 4.986 3.522 -5.046 1.00 87.62 166 THR A C 1
ATOM 1287 O O . THR A 1 166 ? 3.840 3.407 -4.621 1.00 87.62 166 THR A O 1
ATOM 1290 N N . ALA A 1 167 ? 5.652 2.477 -5.547 1.00 91.44 167 ALA A N 1
ATOM 1291 C CA . ALA A 1 167 ? 5.077 1.135 -5.565 1.00 91.44 167 ALA A CA 1
ATOM 1292 C C . ALA A 1 167 ? 4.761 0.601 -4.165 1.00 91.44 167 ALA A C 1
ATOM 1294 O O . ALA A 1 167 ? 3.671 0.081 -3.929 1.00 91.44 167 ALA A O 1
ATOM 1295 N N . LEU A 1 168 ? 5.685 0.777 -3.219 1.00 94.81 168 LEU A N 1
ATOM 1296 C CA . LEU A 1 168 ? 5.475 0.394 -1.822 1.00 94.81 168 LEU A CA 1
ATOM 1297 C C . LEU A 1 168 ? 4.332 1.189 -1.179 1.00 94.81 168 LEU A C 1
ATOM 1299 O O . LEU A 1 168 ? 3.525 0.619 -0.446 1.00 94.81 168 LEU A O 1
ATOM 1303 N N . HIS A 1 169 ? 4.226 2.487 -1.481 1.00 92.31 169 HIS A N 1
ATOM 1304 C CA . HIS A 1 169 ? 3.106 3.316 -1.036 1.00 92.31 169 HIS A CA 1
ATOM 1305 C C . HIS A 1 169 ? 1.764 2.754 -1.521 1.00 92.31 169 HIS A C 1
ATOM 1307 O O . HIS A 1 169 ? 0.866 2.532 -0.714 1.00 92.31 169 HIS A O 1
ATOM 1313 N N . SER A 1 170 ? 1.630 2.437 -2.807 1.00 90.31 170 SER A N 1
ATOM 1314 C CA . SER A 1 170 ? 0.401 1.844 -3.340 1.00 90.31 170 SER A CA 1
ATOM 1315 C C . SER A 1 170 ? 0.081 0.478 -2.726 1.00 90.31 170 SER A C 1
ATOM 1317 O O . SER A 1 170 ? -1.088 0.178 -2.502 1.00 90.31 170 SER A O 1
ATOM 1319 N N . LEU A 1 171 ? 1.090 -0.335 -2.395 1.00 94.50 171 LEU A N 1
ATOM 1320 C CA . LEU A 1 171 ? 0.877 -1.604 -1.689 1.00 94.50 171 LEU A CA 1
ATOM 1321 C C . LEU A 1 171 ? 0.363 -1.403 -0.254 1.00 94.50 171 LEU A C 1
ATOM 1323 O O . LEU A 1 171 ? -0.414 -2.228 0.226 1.00 94.50 171 LEU A O 1
ATOM 1327 N N . MET A 1 172 ? 0.737 -0.311 0.426 1.00 95.31 172 MET A N 1
ATOM 1328 C CA . MET A 1 172 ? 0.107 0.070 1.699 1.00 95.31 172 MET A CA 1
ATOM 1329 C C . MET A 1 172 ? -1.380 0.384 1.501 1.00 95.31 172 MET A C 1
ATOM 1331 O O . MET A 1 172 ? -2.211 -0.083 2.278 1.00 95.31 172 MET A O 1
ATOM 1335 N N . LEU A 1 173 ? -1.729 1.132 0.450 1.00 92.56 173 LEU A N 1
ATOM 1336 C CA . LEU A 1 173 ? -3.128 1.456 0.143 1.00 92.56 173 LEU A CA 1
ATOM 1337 C C . LEU A 1 173 ? -3.946 0.196 -0.165 1.00 92.56 173 LEU A C 1
ATOM 1339 O O . LEU A 1 173 ? -5.059 0.044 0.333 1.00 92.56 173 LEU A O 1
ATOM 1343 N N . ASP A 1 174 ? -3.374 -0.733 -0.932 1.00 90.69 174 ASP A N 1
ATOM 1344 C CA . ASP A 1 174 ? -3.996 -2.022 -1.255 1.00 90.69 174 ASP A CA 1
ATOM 1345 C C . ASP A 1 174 ? -4.214 -2.897 -0.006 1.00 90.69 174 ASP A C 1
ATOM 1347 O O . ASP A 1 174 ? -5.207 -3.613 0.104 1.00 90.69 174 ASP A O 1
ATOM 1351 N N . ALA A 1 175 ? -3.337 -2.778 0.997 1.00 93.06 175 ALA A N 1
ATOM 1352 C CA . ALA A 1 175 ? -3.510 -3.409 2.306 1.00 93.06 175 ALA A CA 1
ATOM 1353 C C . ALA A 1 175 ? -4.546 -2.701 3.213 1.00 93.06 175 ALA A C 1
ATOM 1355 O O . ALA A 1 175 ? -4.775 -3.139 4.342 1.00 93.06 175 ALA A O 1
ATOM 1356 N N . GLY A 1 176 ? -5.193 -1.631 2.735 1.00 93.44 176 GLY A N 1
ATOM 1357 C CA . GLY A 1 176 ? -6.265 -0.914 3.430 1.00 93.44 176 GLY A CA 1
ATOM 1358 C C . GLY A 1 176 ? -5.801 0.239 4.321 1.00 93.44 176 GLY A C 1
ATOM 1359 O O . GLY A 1 176 ? -6.621 0.821 5.027 1.00 93.44 176 GLY A O 1
ATOM 1360 N N . PHE A 1 177 ? -4.514 0.589 4.306 1.00 93.81 177 PHE A N 1
ATOM 1361 C CA . PHE A 1 177 ? -4.018 1.759 5.028 1.00 93.81 177 PHE A CA 1
ATOM 1362 C C . PHE A 1 177 ? -4.468 3.047 4.335 1.00 93.81 177 PHE A C 1
ATOM 1364 O O . PHE A 1 177 ? -4.349 3.177 3.116 1.00 93.81 177 PHE A O 1
ATOM 1371 N N . THR A 1 178 ? -4.934 4.033 5.103 1.00 91.75 178 THR A N 1
ATOM 1372 C CA . THR A 1 178 ? -5.349 5.332 4.548 1.00 91.75 178 THR A CA 1
ATOM 1373 C C . THR A 1 178 ? -4.331 6.414 4.900 1.00 91.75 178 THR A C 1
ATOM 1375 O O . THR A 1 178 ? -4.008 6.558 6.081 1.00 91.75 178 THR A O 1
ATOM 1378 N N . PRO A 1 179 ? -3.817 7.191 3.935 1.00 91.25 179 PRO A N 1
ATOM 1379 C CA . PRO A 1 179 ? -2.827 8.226 4.209 1.00 91.25 179 PRO A CA 1
ATOM 1380 C C . PRO A 1 179 ? -3.429 9.344 5.072 1.00 91.25 179 PRO A C 1
ATOM 1382 O O . PRO A 1 179 ? -4.566 9.759 4.861 1.00 91.25 179 PRO A O 1
ATOM 1385 N N . VAL A 1 180 ? -2.666 9.812 6.060 1.00 85.38 180 VAL A N 1
ATOM 1386 C CA . VAL A 1 180 ? -3.073 10.874 7.004 1.00 85.38 180 VAL A CA 1
ATOM 1387 C C . VAL A 1 180 ? -2.646 12.250 6.512 1.00 85.38 180 VAL A C 1
ATOM 1389 O O . VAL A 1 180 ? -3.346 13.238 6.703 1.00 85.38 180 VAL A O 1
ATOM 1392 N N . GLU A 1 181 ? -1.483 12.300 5.879 1.00 72.94 181 GLU A N 1
ATOM 1393 C CA . GLU A 1 181 ? -0.905 13.487 5.267 1.00 72.94 181 GLU A CA 1
ATOM 1394 C C . GLU A 1 181 ? -0.538 13.134 3.827 1.00 72.94 181 GLU A C 1
ATOM 1396 O O . GLU A 1 181 ? -0.342 11.955 3.503 1.00 72.94 181 GLU A O 1
ATOM 1401 N N . ASN A 1 182 ? -0.396 14.150 2.974 1.00 62.22 182 ASN A N 1
ATOM 1402 C CA . ASN A 1 182 ? 0.278 13.988 1.690 1.00 62.22 182 ASN A CA 1
ATOM 1403 C C . ASN A 1 182 ? 1.735 13.626 1.991 1.00 62.22 182 ASN A C 1
ATOM 1405 O O . ASN A 1 182 ? 2.571 14.503 2.183 1.00 62.22 182 ASN A O 1
ATOM 1409 N N . GLY A 1 183 ? 2.026 12.335 2.151 1.00 56.62 183 GLY A N 1
ATOM 1410 C CA . GLY A 1 183 ? 3.378 11.899 2.462 1.00 56.62 183 GLY A CA 1
ATOM 1411 C C . GLY A 1 183 ? 4.321 12.328 1.347 1.00 56.62 183 GLY A C 1
ATOM 1412 O O . GLY A 1 183 ? 3.971 12.316 0.166 1.00 56.62 183 GLY A O 1
ATOM 1413 N N . HIS A 1 184 ? 5.508 12.761 1.742 1.00 61.84 184 HIS A N 1
ATOM 1414 C CA . HIS A 1 184 ? 6.444 13.385 0.831 1.00 61.84 184 HIS A CA 1
ATOM 1415 C C . HIS A 1 184 ? 7.515 12.378 0.422 1.00 61.84 184 HIS A C 1
ATOM 1417 O O . HIS A 1 184 ? 8.173 11.751 1.262 1.00 61.84 184 HIS A O 1
ATOM 1423 N N . LEU A 1 185 ? 7.739 12.280 -0.889 1.00 64.75 185 LEU A N 1
ATOM 1424 C CA . LEU A 1 185 ? 9.066 11.949 -1.379 1.00 64.75 185 LEU A CA 1
ATOM 1425 C C . LEU A 1 185 ? 9.962 13.123 -0.956 1.00 64.75 185 LEU A C 1
ATOM 1427 O O . LEU A 1 185 ? 9.892 14.202 -1.538 1.00 64.75 185 LEU A O 1
ATOM 1431 N N . LEU A 1 186 ? 10.699 12.956 0.142 1.00 60.50 186 LEU A N 1
ATOM 1432 C CA . LEU A 1 186 ? 11.498 14.035 0.730 1.00 60.50 186 LEU A CA 1
ATOM 1433 C C . LEU A 1 186 ? 12.651 14.413 -0.207 1.00 60.50 186 LEU A C 1
ATOM 1435 O O . LEU A 1 186 ? 13.039 15.576 -0.273 1.00 60.50 186 LEU A O 1
ATOM 1439 N N . ASN A 1 187 ? 13.194 13.417 -0.910 1.00 68.62 187 ASN A N 1
ATOM 1440 C CA . ASN A 1 187 ? 14.250 13.521 -1.915 1.00 68.62 187 ASN A CA 1
ATOM 1441 C C . ASN A 1 187 ? 14.423 12.164 -2.640 1.00 68.62 187 ASN A C 1
ATOM 1443 O O . ASN A 1 187 ? 13.736 11.187 -2.346 1.00 68.62 187 ASN A O 1
ATOM 1447 N N . ASP A 1 188 ? 15.402 12.070 -3.543 1.00 73.56 188 ASP A N 1
ATOM 1448 C CA . ASP A 1 188 ? 15.746 10.830 -4.264 1.00 73.56 188 ASP A CA 1
ATOM 1449 C C . ASP A 1 188 ? 16.306 9.695 -3.388 1.00 73.56 188 ASP A C 1
ATOM 1451 O O . ASP A 1 188 ? 16.528 8.571 -3.864 1.00 73.56 188 ASP A O 1
ATOM 1455 N N . THR A 1 189 ? 16.578 9.980 -2.114 1.00 81.81 189 THR A N 1
ATOM 1456 C CA . THR A 1 189 ? 17.202 9.051 -1.170 1.00 81.81 189 THR A CA 1
ATOM 1457 C C . THR A 1 189 ? 16.283 8.653 -0.025 1.00 81.81 189 THR A C 1
ATOM 1459 O O . THR A 1 189 ? 16.604 7.711 0.694 1.00 81.81 189 THR A O 1
ATOM 1462 N N . SER A 1 190 ? 15.139 9.309 0.156 1.00 86.88 190 SER A N 1
ATOM 1463 C CA . SER A 1 190 ? 14.243 9.036 1.268 1.00 86.88 190 SER A CA 1
ATOM 1464 C C . SER A 1 190 ? 12.800 9.433 0.985 1.00 86.88 190 SER A C 1
ATOM 1466 O O . SER A 1 190 ? 12.503 10.460 0.375 1.00 86.88 190 SER A O 1
ATOM 1468 N N . ALA A 1 191 ? 11.886 8.610 1.482 1.00 90.19 191 ALA A N 1
ATOM 1469 C CA . ALA A 1 191 ? 10.458 8.872 1.438 1.00 90.19 191 ALA A CA 1
ATOM 1470 C C . ALA A 1 191 ? 9.831 8.505 2.779 1.00 90.19 191 ALA A C 1
ATOM 1472 O O . ALA A 1 191 ? 10.244 7.532 3.417 1.00 90.19 191 ALA A O 1
ATOM 1473 N N . LYS A 1 192 ? 8.844 9.285 3.219 1.00 92.12 192 LYS A N 1
ATOM 1474 C CA . LYS A 1 192 ? 8.128 9.014 4.464 1.00 92.12 192 LYS A CA 1
ATOM 1475 C C . LYS A 1 192 ? 6.640 9.276 4.293 1.00 92.12 192 LYS A C 1
ATOM 1477 O O . LYS A 1 192 ? 6.237 10.343 3.838 1.00 92.12 192 LYS A O 1
ATOM 1482 N N . TRP A 1 193 ? 5.837 8.322 4.747 1.00 92.81 193 TRP A N 1
ATOM 1483 C CA . TRP A 1 193 ? 4.383 8.428 4.778 1.00 92.81 193 TRP A CA 1
ATOM 1484 C C . TRP A 1 193 ? 3.838 8.075 6.153 1.00 92.81 193 TRP A C 1
ATOM 1486 O O . TRP A 1 193 ? 4.429 7.277 6.884 1.00 92.81 193 TRP A O 1
ATOM 1496 N N . SER A 1 194 ? 2.687 8.656 6.470 1.00 93.38 194 SER A N 1
ATOM 1497 C CA . SER A 1 194 ? 1.918 8.392 7.682 1.00 93.38 194 SER A CA 1
ATOM 1498 C C . SER A 1 194 ? 0.530 7.900 7.282 1.00 93.38 194 SER A C 1
ATOM 1500 O O . SER A 1 194 ? -0.105 8.501 6.415 1.00 93.38 194 SER A O 1
ATOM 1502 N N . TYR A 1 195 ? 0.059 6.832 7.917 1.00 94.62 195 TYR A N 1
ATOM 1503 C CA . TYR A 1 195 ? -1.206 6.176 7.608 1.00 94.62 195 TYR A CA 1
ATOM 1504 C C . TYR A 1 195 ? -2.020 5.897 8.870 1.00 94.62 195 TYR A C 1
ATOM 1506 O O . TYR A 1 195 ? -1.454 5.639 9.936 1.00 94.62 195 TYR A O 1
ATOM 1514 N N . ASN A 1 196 ? -3.342 5.872 8.716 1.00 93.50 196 ASN A N 1
ATOM 1515 C CA . ASN A 1 196 ? -4.231 5.175 9.636 1.00 93.50 196 ASN A CA 1
ATOM 1516 C C . ASN A 1 196 ? -4.269 3.702 9.276 1.00 93.50 196 ASN A C 1
ATOM 1518 O O . ASN A 1 196 ? -4.132 3.318 8.108 1.00 93.50 196 ASN A O 1
ATOM 1522 N N . THR A 1 197 ? -4.458 2.886 10.300 1.00 93.06 197 THR A N 1
ATOM 1523 C CA . THR A 1 197 ? -4.597 1.446 10.133 1.00 93.06 197 THR A CA 1
ATOM 1524 C C . THR A 1 197 ? -6.050 1.110 9.803 1.00 93.06 197 THR A C 1
ATOM 1526 O O . THR A 1 197 ? -6.947 1.739 10.351 1.00 93.06 197 THR A O 1
ATOM 1529 N N . PRO A 1 198 ? -6.314 0.072 8.996 1.00 90.50 198 PRO A N 1
ATOM 1530 C CA . PRO A 1 198 ? -7.679 -0.394 8.747 1.00 90.50 198 PRO A CA 1
ATOM 1531 C C . PRO A 1 198 ? -8.352 -1.054 9.965 1.00 90.50 198 PRO A C 1
ATOM 1533 O O . PRO A 1 198 ? -9.485 -1.511 9.857 1.00 90.50 198 PRO A O 1
ATOM 1536 N N . VAL A 1 199 ? -7.643 -1.206 11.090 1.00 90.31 199 VAL A N 1
ATOM 1537 C CA . VAL A 1 199 ? -8.109 -1.955 12.272 1.00 90.31 199 VAL A CA 1
ATOM 1538 C C . VAL A 1 199 ? -8.413 -1.025 13.446 1.00 90.31 199 VAL A C 1
ATOM 1540 O O . VAL A 1 199 ? -9.301 -1.308 14.242 1.00 90.31 199 VAL A O 1
ATOM 1543 N N . ASN A 1 200 ? -7.656 0.061 13.570 1.00 87.50 200 ASN A N 1
ATOM 1544 C CA . ASN A 1 200 ? -7.766 1.046 14.632 1.00 87.50 200 ASN A CA 1
ATOM 1545 C C . ASN A 1 200 ? -7.294 2.413 14.109 1.00 87.50 200 ASN A C 1
ATOM 1547 O O . ASN A 1 200 ? -6.117 2.571 13.760 1.00 87.50 200 ASN A O 1
ATOM 1551 N N . ASP A 1 201 ? -8.208 3.380 14.085 1.00 84.88 201 ASP A N 1
ATOM 1552 C CA . ASP A 1 201 ? -7.969 4.739 13.588 1.00 84.88 201 ASP A CA 1
ATOM 1553 C C . ASP A 1 201 ? -7.144 5.606 14.557 1.00 84.88 201 ASP A C 1
ATOM 1555 O O . ASP A 1 201 ? -6.583 6.627 14.152 1.00 84.88 201 ASP A O 1
ATOM 1559 N N . GLU A 1 202 ? -7.023 5.199 15.825 1.00 88.44 202 GLU A N 1
ATOM 1560 C CA . GLU A 1 202 ? -6.199 5.884 16.830 1.00 88.44 202 GLU A CA 1
ATOM 1561 C C . GLU A 1 202 ? -4.707 5.576 16.660 1.00 88.44 202 GLU A C 1
ATOM 1563 O O . GLU A 1 202 ? -3.846 6.353 17.081 1.00 88.44 202 GLU A O 1
ATOM 1568 N N . ILE A 1 203 ? -4.376 4.447 16.025 1.00 91.56 203 ILE A N 1
ATOM 1569 C CA . ILE A 1 203 ? -2.992 4.041 15.800 1.00 91.56 203 ILE A CA 1
ATOM 1570 C C . ILE A 1 203 ? -2.501 4.639 14.485 1.00 91.56 203 ILE A C 1
ATOM 1572 O O . ILE A 1 203 ? -3.079 4.449 13.415 1.00 91.56 203 ILE A O 1
ATOM 1576 N N . ARG A 1 204 ? -1.369 5.341 14.556 1.00 92.81 204 ARG A N 1
ATOM 1577 C CA . ARG A 1 204 ? -0.661 5.850 13.381 1.00 92.81 204 ARG A CA 1
ATOM 1578 C C . ARG A 1 204 ? 0.473 4.907 13.002 1.00 92.81 204 ARG A C 1
ATOM 1580 O O . ARG A 1 204 ? 1.277 4.508 13.847 1.00 92.81 204 ARG A O 1
ATOM 1587 N N . VAL A 1 205 ? 0.557 4.601 11.712 1.00 95.62 205 VAL A N 1
ATOM 1588 C CA . VAL A 1 205 ? 1.657 3.845 11.110 1.00 95.62 205 VAL A CA 1
ATOM 1589 C C . VAL A 1 205 ? 2.495 4.769 10.246 1.00 95.62 205 VAL A C 1
ATOM 1591 O O . VAL A 1 205 ? 1.970 5.505 9.417 1.00 95.62 205 VAL A O 1
ATOM 1594 N N . HIS A 1 206 ? 3.810 4.702 10.400 1.00 95.00 206 HIS A N 1
ATOM 1595 C CA . HIS A 1 206 ? 4.763 5.425 9.573 1.00 95.00 206 HIS A CA 1
ATOM 1596 C C . HIS A 1 206 ? 5.559 4.446 8.717 1.00 95.00 206 HIS A C 1
ATOM 1598 O O . HIS A 1 206 ? 6.170 3.519 9.244 1.00 95.00 206 HIS A O 1
ATOM 1604 N N . LEU A 1 207 ? 5.596 4.681 7.408 1.00 96.00 207 LEU A N 1
ATOM 1605 C CA . LEU A 1 207 ? 6.491 3.984 6.490 1.00 96.00 207 LEU A CA 1
ATOM 1606 C C . LEU A 1 207 ? 7.630 4.931 6.122 1.00 96.00 207 LEU A C 1
ATOM 1608 O O . LEU A 1 207 ? 7.374 6.009 5.590 1.00 96.00 207 LEU A O 1
ATOM 1612 N N . ALA A 1 208 ? 8.868 4.537 6.392 1.00 94.69 208 ALA A N 1
ATOM 1613 C CA . ALA A 1 208 ? 10.064 5.263 5.986 1.00 94.69 208 ALA A CA 1
ATOM 1614 C C . ALA A 1 208 ? 10.890 4.403 5.030 1.00 94.69 208 ALA A C 1
ATOM 1616 O O . ALA A 1 208 ? 11.208 3.260 5.341 1.00 94.69 208 ALA A O 1
ATOM 1617 N N . CYS A 1 209 ? 11.249 4.956 3.880 1.00 95.12 209 CYS A N 1
ATOM 1618 C CA . CYS A 1 209 ? 12.147 4.341 2.912 1.00 95.12 209 CYS A CA 1
ATOM 1619 C C . CYS A 1 209 ? 13.441 5.154 2.874 1.00 95.12 209 CYS A C 1
ATOM 1621 O O . CYS A 1 209 ? 13.384 6.377 2.768 1.00 95.12 209 CYS A O 1
ATOM 1623 N N . LEU A 1 210 ? 14.591 4.492 2.974 1.00 93.81 210 LEU A N 1
ATOM 1624 C CA . LEU A 1 210 ? 15.919 5.101 3.042 1.00 93.81 210 LEU A CA 1
ATOM 1625 C C . LEU A 1 210 ? 16.861 4.373 2.082 1.00 93.81 210 LEU A C 1
ATOM 1627 O O . LEU A 1 210 ? 17.134 3.183 2.240 1.00 93.81 210 LEU A O 1
ATOM 1631 N N . LYS A 1 211 ? 17.361 5.081 1.075 1.00 93.31 211 LYS A N 1
ATOM 1632 C CA . LYS A 1 211 ? 18.333 4.554 0.122 1.00 93.31 211 LYS A CA 1
ATOM 1633 C C . LYS A 1 211 ? 19.716 4.514 0.762 1.00 93.31 211 LYS A C 1
ATOM 1635 O O . LYS A 1 211 ? 20.247 5.540 1.178 1.00 93.31 211 LYS A O 1
ATOM 1640 N N . MET A 1 212 ? 20.321 3.334 0.760 1.00 92.19 212 MET A N 1
ATOM 1641 C CA . MET A 1 212 ? 21.687 3.083 1.204 1.00 92.19 212 MET A CA 1
ATOM 1642 C C . MET A 1 212 ? 22.462 2.415 0.065 1.00 92.19 212 MET A C 1
ATOM 1644 O O . MET A 1 212 ? 22.426 1.198 -0.114 1.00 92.19 212 MET A O 1
ATOM 1648 N N . GLY A 1 213 ? 23.125 3.229 -0.760 1.00 91.12 213 GLY A N 1
ATOM 1649 C CA . GLY A 1 213 ? 23.801 2.748 -1.967 1.00 91.12 213 GLY A CA 1
ATOM 1650 C C . GLY A 1 213 ? 22.814 2.132 -2.966 1.00 91.12 213 GLY A C 1
ATOM 1651 O O . GLY A 1 213 ? 21.954 2.831 -3.506 1.00 91.12 213 GLY A O 1
ATOM 1652 N N . HIS A 1 214 ? 22.943 0.825 -3.208 1.00 91.56 214 HIS A N 1
ATOM 1653 C CA . HIS A 1 214 ? 22.068 0.052 -4.105 1.00 91.56 214 HIS A CA 1
ATOM 1654 C C . HIS A 1 214 ? 20.850 -0.568 -3.404 1.00 91.56 214 HIS A C 1
ATOM 1656 O O . HIS A 1 214 ? 19.992 -1.154 -4.069 1.00 91.56 214 HIS A O 1
ATOM 1662 N N . LEU A 1 215 ? 20.777 -0.450 -2.078 1.00 95.06 215 LEU A N 1
ATOM 1663 C CA . LEU A 1 215 ? 19.686 -0.971 -1.268 1.00 95.06 215 LEU A CA 1
ATOM 1664 C C . LEU A 1 215 ? 18.703 0.144 -0.904 1.00 95.06 215 LEU A C 1
ATOM 1666 O O . LEU A 1 215 ? 19.084 1.298 -0.704 1.00 95.06 215 LEU A O 1
ATOM 1670 N N . LEU A 1 216 ? 17.436 -0.220 -0.781 1.00 96.19 216 LEU A N 1
ATOM 1671 C CA . LEU A 1 216 ? 16.379 0.575 -0.185 1.00 96.19 216 LEU A CA 1
ATOM 1672 C C . LEU A 1 216 ? 15.952 -0.116 1.108 1.00 96.19 216 LEU A C 1
ATOM 1674 O O . LEU A 1 216 ? 15.375 -1.202 1.074 1.00 96.19 216 LEU A O 1
ATOM 1678 N N . SER A 1 217 ? 16.243 0.516 2.240 1.00 97.00 217 SER A N 1
ATOM 1679 C CA . SER A 1 217 ? 15.785 0.065 3.549 1.00 97.00 217 SER A CA 1
ATOM 1680 C C . SER A 1 217 ? 14.411 0.641 3.833 1.00 97.00 217 SER A C 1
ATOM 1682 O O . SER A 1 217 ? 14.211 1.854 3.787 1.00 97.00 217 SER A O 1
ATOM 1684 N N . VAL A 1 218 ? 13.460 -0.231 4.116 1.00 97.75 218 VAL A N 1
ATOM 1685 C CA . VAL A 1 218 ? 12.056 0.088 4.331 1.00 97.75 218 VAL A CA 1
ATOM 1686 C C . VAL A 1 218 ? 11.719 -0.231 5.776 1.00 97.75 218 VAL A C 1
ATOM 1688 O O . VAL A 1 218 ? 11.923 -1.353 6.228 1.00 97.75 218 VAL A O 1
ATOM 1691 N N . HIS A 1 219 ? 11.196 0.748 6.502 1.00 97.50 219 HIS A N 1
ATOM 1692 C CA . HIS A 1 219 ? 10.852 0.644 7.913 1.00 97.50 219 HIS A CA 1
ATOM 1693 C C . HIS A 1 219 ? 9.384 0.994 8.115 1.00 97.50 219 HIS A C 1
ATOM 1695 O O . HIS A 1 219 ? 8.974 2.134 7.896 1.00 97.50 219 HIS A O 1
ATOM 1701 N N . GLY A 1 220 ? 8.601 0.015 8.555 1.00 97.38 220 GLY A N 1
ATOM 1702 C CA . GLY A 1 220 ? 7.248 0.218 9.052 1.00 97.38 220 GLY A CA 1
ATOM 1703 C C . GLY A 1 220 ? 7.283 0.397 10.563 1.00 97.38 220 GLY A C 1
ATOM 1704 O O . GLY A 1 220 ? 7.844 -0.437 11.266 1.00 97.38 220 GLY A O 1
ATOM 1705 N N . MET A 1 221 ? 6.704 1.474 11.078 1.00 96.31 221 MET A N 1
ATOM 1706 C CA . MET A 1 221 ? 6.682 1.778 12.507 1.00 96.31 221 MET A CA 1
ATOM 1707 C C . MET A 1 221 ? 5.258 2.063 12.960 1.00 96.31 221 MET A C 1
ATOM 1709 O O . MET A 1 221 ? 4.553 2.821 12.303 1.00 96.31 221 MET A O 1
ATOM 1713 N N . ALA A 1 222 ? 4.863 1.521 14.105 1.00 95.12 222 ALA A N 1
ATOM 1714 C CA . ALA A 1 222 ? 3.608 1.852 14.770 1.00 95.12 222 ALA A CA 1
ATOM 1715 C C . ALA A 1 222 ? 3.893 2.172 16.237 1.00 95.12 222 ALA A C 1
ATOM 1717 O O . ALA A 1 222 ? 4.767 1.554 16.849 1.00 95.12 222 ALA A O 1
ATOM 1718 N N . LYS A 1 223 ? 3.162 3.132 16.803 1.00 91.88 223 LYS A N 1
ATOM 1719 C CA . LYS A 1 223 ? 3.140 3.334 18.253 1.00 91.88 223 LYS A CA 1
ATOM 1720 C C . LYS A 1 223 ? 1.845 2.743 18.789 1.00 91.88 223 LYS A C 1
ATOM 17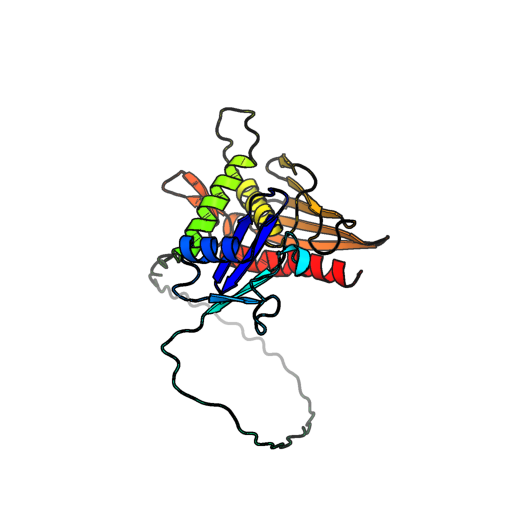22 O O . LYS A 1 223 ? 0.770 3.232 18.451 1.00 91.88 223 LYS A O 1
ATOM 1727 N N . ILE A 1 224 ? 1.957 1.694 19.593 1.00 90.38 224 ILE A N 1
ATOM 1728 C CA . ILE A 1 224 ? 0.824 1.019 20.217 1.00 90.38 224 ILE A CA 1
ATOM 1729 C C . ILE A 1 224 ? 0.925 1.292 21.713 1.00 90.38 224 ILE A C 1
ATOM 1731 O O . ILE A 1 224 ? 1.841 0.813 22.375 1.00 90.38 224 ILE A O 1
ATOM 1735 N N . LYS A 1 225 ? -0.001 2.092 22.251 1.00 86.25 225 LYS A N 1
ATOM 1736 C CA . LYS A 1 225 ? 0.082 2.603 23.630 1.00 86.25 225 LYS A CA 1
ATOM 1737 C C . LYS A 1 225 ? 1.421 3.336 23.853 1.00 86.25 225 LYS A C 1
ATOM 1739 O O . LYS A 1 225 ? 1.659 4.379 23.240 1.00 86.25 225 LYS A O 1
ATOM 1744 N N . GLU A 1 226 ? 2.297 2.795 24.695 1.00 86.12 226 GLU A N 1
ATOM 1745 C CA . GLU A 1 226 ? 3.629 3.340 24.983 1.00 86.12 226 GLU A CA 1
ATOM 1746 C C . GLU A 1 226 ? 4.758 2.603 24.250 1.00 86.12 226 GLU A C 1
ATOM 1748 O O . GLU A 1 226 ? 5.882 3.102 24.206 1.00 86.12 226 GLU A O 1
ATOM 1753 N N . GLU A 1 227 ? 4.462 1.475 23.601 1.00 90.31 227 GLU A N 1
ATOM 1754 C CA . GLU A 1 227 ? 5.459 0.662 22.913 1.00 90.31 227 GLU A CA 1
ATOM 1755 C C . GLU A 1 227 ? 5.574 1.033 21.432 1.00 90.31 227 GLU A C 1
ATOM 1757 O O . GLU A 1 227 ? 4.604 1.381 20.745 1.00 90.31 227 GLU A O 1
ATOM 1762 N N . LYS A 1 228 ? 6.813 0.995 20.934 1.00 92.06 228 LYS A N 1
ATOM 1763 C CA . LYS A 1 228 ? 7.126 1.252 19.532 1.00 92.06 228 LYS A CA 1
ATOM 1764 C C . LYS A 1 228 ? 7.430 -0.064 18.836 1.00 92.06 228 LYS A C 1
ATOM 1766 O O . LYS A 1 228 ? 8.490 -0.652 19.030 1.00 92.06 228 LYS A O 1
ATOM 1771 N N . VAL A 1 229 ? 6.557 -0.426 17.913 1.00 94.19 229 VAL A N 1
ATOM 1772 C CA . VAL A 1 229 ? 6.738 -1.569 17.027 1.00 94.19 229 VAL A CA 1
ATOM 1773 C C . VAL A 1 229 ? 7.465 -1.119 15.777 1.00 94.19 229 VAL A C 1
ATOM 1775 O O . VAL A 1 229 ? 7.115 -0.098 15.179 1.00 94.19 229 VAL A O 1
ATOM 1778 N N . THR A 1 230 ? 8.469 -1.884 15.359 1.00 95.38 230 THR A N 1
ATOM 1779 C CA . THR A 1 230 ? 9.181 -1.645 14.101 1.00 95.38 230 THR A CA 1
ATOM 1780 C C . THR A 1 230 ? 9.320 -2.945 13.318 1.00 95.38 230 THR A C 1
ATOM 1782 O O . THR A 1 230 ? 9.744 -3.960 13.858 1.00 95.38 230 THR A O 1
ATOM 1785 N N . VAL A 1 231 ? 8.995 -2.896 12.030 1.00 96.56 231 VAL A N 1
ATOM 1786 C CA . VAL A 1 231 ? 9.284 -3.942 11.044 1.00 96.56 231 VAL A CA 1
ATOM 1787 C C . VAL A 1 231 ? 10.194 -3.359 9.971 1.00 96.56 231 VAL A C 1
ATOM 1789 O O . VAL A 1 231 ? 10.087 -2.174 9.643 1.00 96.56 231 VAL A O 1
ATOM 1792 N N . SER A 1 232 ? 11.098 -4.165 9.424 1.00 95.81 232 SER A N 1
ATOM 1793 C CA . SER A 1 232 ? 12.031 -3.706 8.397 1.00 95.81 232 SER A CA 1
ATOM 1794 C C . SER A 1 232 ? 12.202 -4.706 7.267 1.00 95.81 232 SER A C 1
ATOM 1796 O O . SER A 1 232 ? 12.195 -5.912 7.495 1.00 95.81 232 SER A O 1
ATOM 1798 N N . LEU A 1 233 ? 12.418 -4.180 6.067 1.00 97.38 233 LEU A N 1
ATOM 1799 C CA . LEU A 1 233 ? 12.672 -4.913 4.833 1.00 97.38 233 LEU A CA 1
ATOM 1800 C C . LEU A 1 233 ? 13.784 -4.191 4.063 1.00 97.38 233 LEU A C 1
ATOM 1802 O O . LEU A 1 233 ? 13.775 -2.967 3.985 1.00 97.38 233 LEU A O 1
ATOM 1806 N N . SER A 1 234 ? 14.723 -4.928 3.475 1.00 96.88 234 SER A N 1
ATOM 1807 C CA . SER A 1 234 ? 15.768 -4.362 2.614 1.00 96.88 234 SER A CA 1
ATOM 1808 C C . SER A 1 234 ? 15.601 -4.888 1.194 1.00 96.88 234 SER A C 1
ATOM 1810 O O . SER A 1 234 ? 15.507 -6.098 0.992 1.00 96.88 234 SER A O 1
ATOM 1812 N N . LEU A 1 235 ? 15.544 -3.984 0.218 1.00 96.56 235 LEU A N 1
ATOM 1813 C CA . LEU A 1 235 ? 15.323 -4.304 -1.191 1.00 96.56 235 LEU A CA 1
ATOM 1814 C C . LEU A 1 235 ? 16.485 -3.807 -2.040 1.00 96.56 235 LEU A C 1
ATOM 1816 O O . LEU A 1 235 ? 16.906 -2.662 -1.911 1.00 96.56 235 LEU A O 1
ATOM 1820 N N . GLN A 1 236 ? 16.970 -4.626 -2.967 1.00 95.69 236 GLN A N 1
ATOM 1821 C CA . GLN A 1 236 ? 17.915 -4.156 -3.975 1.00 95.69 236 GLN A CA 1
ATOM 1822 C C . GLN A 1 236 ? 17.158 -3.429 -5.091 1.00 95.69 236 GLN A C 1
ATOM 1824 O O . GLN A 1 236 ? 16.294 -4.004 -5.749 1.00 95.69 236 GLN A O 1
ATOM 1829 N N . VAL A 1 237 ? 17.475 -2.153 -5.318 1.00 93.19 237 VAL A N 1
ATOM 1830 C CA . VAL A 1 237 ? 16.698 -1.299 -6.235 1.00 93.19 237 VAL A CA 1
ATOM 1831 C C . VAL A 1 237 ? 16.758 -1.828 -7.671 1.00 93.19 237 VAL A C 1
ATOM 1833 O O . VAL A 1 237 ? 15.730 -1.938 -8.333 1.00 93.19 237 VAL A O 1
ATOM 1836 N N . SER A 1 238 ? 17.946 -2.236 -8.125 1.00 92.94 238 SER A N 1
ATOM 1837 C CA . SER A 1 238 ? 18.184 -2.710 -9.494 1.00 92.94 238 SER A CA 1
ATOM 1838 C C . SER A 1 238 ? 17.511 -4.043 -9.832 1.00 92.94 238 SER A C 1
ATOM 1840 O O . SER A 1 238 ? 17.382 -4.364 -11.007 1.00 92.94 238 SER A O 1
ATOM 1842 N N . THR A 1 239 ? 17.105 -4.837 -8.835 1.00 94.19 239 THR A N 1
ATOM 1843 C CA . THR A 1 239 ? 16.400 -6.110 -9.074 1.00 94.19 239 THR A CA 1
ATOM 1844 C C . THR A 1 239 ? 14.890 -5.924 -9.199 1.00 94.19 239 THR A C 1
ATOM 1846 O O . THR A 1 239 ? 14.208 -6.794 -9.731 1.00 94.19 239 THR A O 1
ATOM 1849 N N . HIS A 1 240 ? 14.370 -4.782 -8.741 1.00 91.25 240 HIS A N 1
ATOM 1850 C CA . HIS A 1 240 ? 12.939 -4.484 -8.729 1.00 91.25 240 HIS A CA 1
ATOM 1851 C C . HIS A 1 240 ? 12.554 -3.422 -9.755 1.00 91.25 240 HIS A C 1
ATOM 1853 O O . HIS A 1 240 ? 11.415 -3.422 -10.216 1.00 91.25 240 HIS A O 1
ATOM 1859 N N . VAL A 1 241 ? 13.485 -2.537 -10.121 1.00 91.94 241 VAL A N 1
ATOM 1860 C CA . VAL A 1 241 ? 13.246 -1.438 -11.056 1.00 91.94 241 VAL A CA 1
ATOM 1861 C C . VAL A 1 241 ? 14.227 -1.507 -12.217 1.00 91.94 241 VAL A C 1
ATOM 1863 O O . VAL A 1 241 ? 15.442 -1.518 -12.022 1.00 91.94 241 VAL A O 1
ATOM 1866 N N . GLY A 1 242 ? 13.684 -1.507 -13.430 1.00 89.69 242 GLY A N 1
ATOM 1867 C CA . GLY A 1 242 ? 14.430 -1.478 -14.682 1.00 89.69 242 GLY A CA 1
ATOM 1868 C C . GLY A 1 242 ? 13.979 -0.328 -15.569 1.00 89.69 242 GLY A C 1
ATOM 1869 O O . GLY A 1 242 ? 13.004 0.361 -15.269 1.00 89.69 242 GLY A O 1
ATOM 1870 N N . ARG A 1 243 ? 14.712 -0.097 -16.657 1.00 87.50 243 ARG A N 1
ATOM 1871 C CA . ARG A 1 243 ? 14.364 0.931 -17.639 1.00 87.50 243 ARG A CA 1
ATOM 1872 C C . ARG A 1 243 ? 13.642 0.283 -18.809 1.00 87.50 243 ARG A C 1
ATOM 1874 O O . ARG A 1 243 ? 14.175 -0.647 -19.405 1.00 87.50 243 ARG A O 1
ATOM 1881 N N . ASP A 1 244 ? 12.462 0.787 -19.140 1.00 83.25 244 ASP A N 1
ATOM 1882 C CA . ASP A 1 244 ? 11.774 0.404 -20.365 1.00 83.25 244 ASP A CA 1
ATOM 1883 C C . ASP A 1 244 ? 12.560 0.938 -21.568 1.00 83.25 244 ASP A C 1
ATOM 1885 O O . ASP A 1 244 ? 12.832 2.136 -21.674 1.00 83.25 244 ASP A O 1
ATOM 1889 N N . THR A 1 245 ? 12.940 0.044 -22.476 1.00 83.00 245 THR A N 1
ATOM 1890 C CA . THR A 1 245 ? 13.709 0.378 -23.679 1.00 83.00 245 THR A CA 1
ATOM 1891 C C . THR A 1 245 ? 12.896 1.181 -24.688 1.00 83.00 245 THR A C 1
ATOM 1893 O O . THR A 1 245 ? 13.481 1.910 -25.486 1.00 83.00 245 THR A O 1
ATOM 1896 N N . LYS A 1 246 ? 11.560 1.090 -24.646 1.00 77.69 246 LYS A N 1
ATOM 1897 C CA . LYS A 1 246 ? 10.665 1.789 -25.576 1.00 77.69 246 LYS A CA 1
ATOM 1898 C C . LYS A 1 246 ? 10.357 3.206 -25.112 1.00 77.69 246 LYS A C 1
ATOM 1900 O O . LYS A 1 246 ? 10.477 4.146 -25.890 1.00 77.69 246 LYS A O 1
ATOM 1905 N N . THR A 1 247 ? 9.952 3.360 -23.853 1.00 75.50 247 THR A N 1
ATOM 1906 C CA . THR A 1 247 ? 9.530 4.660 -23.304 1.00 75.50 247 THR A CA 1
ATOM 1907 C C . THR A 1 247 ? 10.648 5.405 -22.578 1.00 75.50 247 THR A C 1
ATOM 1909 O O . THR A 1 247 ? 10.528 6.599 -22.313 1.00 75.50 247 THR A O 1
ATOM 1912 N N . GLY A 1 248 ? 11.742 4.722 -22.227 1.00 77.62 248 GLY A N 1
ATOM 1913 C CA . GLY A 1 248 ? 12.827 5.279 -21.422 1.00 77.62 248 GLY A CA 1
ATOM 1914 C C . GLY A 1 248 ? 12.467 5.498 -19.949 1.00 77.62 248 GLY A C 1
ATOM 1915 O O . GLY A 1 248 ? 13.320 5.999 -19.205 1.00 77.62 248 GLY A O 1
ATOM 1916 N N . LEU A 1 249 ? 11.246 5.135 -19.536 1.00 81.31 249 LEU A N 1
ATOM 1917 C CA . LEU A 1 249 ? 10.723 5.282 -18.180 1.00 81.31 249 LEU A CA 1
ATOM 1918 C C . LEU A 1 249 ? 11.216 4.158 -17.266 1.00 81.31 249 LEU A C 1
ATOM 1920 O O . LEU A 1 249 ? 11.572 3.068 -17.712 1.00 81.31 249 LEU A O 1
ATOM 1924 N N . TRP A 1 250 ? 11.224 4.425 -15.965 1.00 85.75 250 TRP A N 1
ATOM 1925 C CA . TRP A 1 250 ? 11.495 3.403 -14.961 1.00 85.75 250 TRP A CA 1
ATOM 1926 C C . TRP A 1 250 ? 10.230 2.588 -14.690 1.00 85.75 250 TRP A C 1
ATOM 1928 O O . TRP A 1 250 ? 9.161 3.149 -14.456 1.00 85.75 250 TRP A O 1
ATOM 1938 N N . ILE A 1 251 ? 10.358 1.264 -14.727 1.00 86.06 251 ILE A N 1
ATOM 1939 C CA . ILE A 1 251 ? 9.260 0.306 -14.571 1.00 86.06 251 ILE A CA 1
ATOM 1940 C C . ILE A 1 251 ? 9.605 -0.752 -13.524 1.00 86.06 251 ILE A C 1
ATOM 1942 O O . ILE A 1 251 ? 10.778 -1.060 -13.297 1.00 86.06 251 ILE A O 1
ATOM 1946 N N . LEU A 1 252 ? 8.581 -1.334 -12.899 1.00 88.19 252 LEU A N 1
ATOM 1947 C CA . LEU A 1 252 ? 8.758 -2.479 -12.012 1.00 88.19 252 LEU A CA 1
ATOM 1948 C C . LEU A 1 252 ? 8.996 -3.743 -12.840 1.00 88.19 252 LEU A C 1
ATOM 1950 O O . LEU A 1 252 ? 8.193 -4.078 -13.705 1.00 88.19 252 LEU A O 1
ATOM 1954 N N . LEU A 1 253 ? 10.079 -4.462 -12.547 1.00 86.94 253 LEU A N 1
ATOM 1955 C CA . LEU A 1 253 ? 10.426 -5.705 -13.243 1.00 86.94 253 LEU A CA 1
ATOM 1956 C C . LEU A 1 253 ? 9.567 -6.883 -12.775 1.00 86.94 253 LEU A C 1
ATOM 1958 O O . LEU A 1 253 ? 9.163 -7.721 -13.573 1.00 86.94 253 LEU A O 1
ATOM 1962 N N . LYS A 1 254 ? 9.302 -6.950 -11.466 1.00 88.31 254 LYS A N 1
ATOM 1963 C CA . LYS A 1 254 ? 8.651 -8.094 -10.815 1.00 88.31 254 LYS A CA 1
ATOM 1964 C C . LYS A 1 254 ? 7.616 -7.657 -9.770 1.00 88.31 254 LYS A C 1
ATOM 1966 O O . LYS A 1 254 ? 7.809 -7.872 -8.571 1.00 88.31 254 LYS A O 1
ATOM 1971 N N . PRO A 1 255 ? 6.516 -7.009 -10.191 1.00 87.56 255 PRO A N 1
ATOM 1972 C CA . PRO A 1 255 ? 5.558 -6.408 -9.263 1.00 87.56 255 PRO A CA 1
ATOM 1973 C C . PRO A 1 255 ? 4.872 -7.432 -8.343 1.00 87.56 255 PRO A C 1
ATOM 1975 O O . PRO A 1 255 ? 4.635 -7.126 -7.178 1.00 87.56 255 PRO A O 1
ATOM 1978 N N . ALA A 1 256 ? 4.599 -8.651 -8.823 1.00 85.19 256 ALA A N 1
ATOM 1979 C CA . ALA A 1 256 ? 3.970 -9.700 -8.015 1.00 85.19 256 ALA A CA 1
ATOM 1980 C C . ALA A 1 256 ? 4.887 -10.206 -6.886 1.00 85.19 256 ALA A C 1
ATOM 1982 O O . ALA A 1 256 ? 4.456 -10.277 -5.736 1.00 85.19 256 ALA A O 1
ATOM 1983 N N . GLU A 1 257 ? 6.160 -10.490 -7.188 1.00 90.69 257 GLU A N 1
ATOM 1984 C CA . GLU A 1 257 ? 7.152 -10.897 -6.179 1.00 90.69 257 GLU A CA 1
ATOM 1985 C C . GLU A 1 257 ? 7.352 -9.792 -5.130 1.00 90.69 257 GLU A C 1
ATOM 1987 O O . GLU A 1 257 ? 7.324 -10.062 -3.929 1.00 90.69 257 GLU A O 1
ATOM 1992 N N . LEU A 1 258 ? 7.463 -8.531 -5.574 1.00 93.62 258 LEU A N 1
ATOM 1993 C CA . LEU A 1 258 ? 7.557 -7.374 -4.681 1.00 93.62 258 LEU A CA 1
ATOM 1994 C C . LEU A 1 258 ? 6.347 -7.280 -3.745 1.00 93.62 258 LEU A C 1
ATOM 1996 O O . LEU A 1 258 ? 6.512 -7.060 -2.545 1.00 93.62 258 LEU A O 1
ATOM 2000 N N . ALA A 1 259 ? 5.138 -7.445 -4.288 1.00 93.06 259 ALA A N 1
ATOM 2001 C CA . ALA A 1 259 ? 3.906 -7.368 -3.518 1.00 93.06 259 ALA A CA 1
ATOM 2002 C C . ALA A 1 259 ? 3.854 -8.438 -2.425 1.00 93.06 259 ALA A C 1
ATOM 2004 O O . ALA A 1 259 ? 3.523 -8.108 -1.290 1.00 93.06 259 ALA A O 1
ATOM 2005 N N . VAL A 1 260 ? 4.213 -9.687 -2.739 1.00 94.00 260 VAL A N 1
ATOM 2006 C CA . VAL A 1 260 ? 4.253 -10.787 -1.762 1.00 94.00 260 VAL A CA 1
ATOM 2007 C C . VAL A 1 260 ? 5.259 -10.482 -0.653 1.00 94.00 260 VAL A C 1
ATOM 2009 O O . VAL A 1 260 ? 4.886 -10.427 0.518 1.00 94.00 260 VAL A O 1
ATOM 2012 N N . VAL A 1 261 ? 6.511 -10.182 -1.014 1.00 96.56 261 VAL A N 1
ATOM 2013 C CA . VAL A 1 261 ? 7.587 -9.921 -0.044 1.00 96.56 261 VAL A CA 1
ATOM 2014 C C . VAL A 1 261 ? 7.246 -8.740 0.863 1.00 96.56 261 VAL A C 1
ATOM 2016 O O . VAL A 1 261 ? 7.390 -8.826 2.084 1.00 96.56 261 VAL A O 1
ATOM 2019 N N . PHE A 1 262 ? 6.771 -7.635 0.286 1.00 97.19 262 PHE A N 1
ATOM 2020 C CA . PHE A 1 262 ? 6.407 -6.454 1.058 1.00 97.19 262 PHE A CA 1
ATOM 2021 C C . PHE A 1 262 ? 5.193 -6.707 1.953 1.00 97.19 262 PHE A C 1
ATOM 2023 O O . PHE A 1 262 ? 5.194 -6.301 3.120 1.00 97.19 262 PHE A O 1
ATOM 2030 N N . LYS A 1 263 ? 4.164 -7.396 1.448 1.00 94.56 263 LYS A N 1
ATOM 2031 C CA . LYS A 1 263 ? 2.969 -7.669 2.245 1.00 94.56 263 LYS A CA 1
ATOM 2032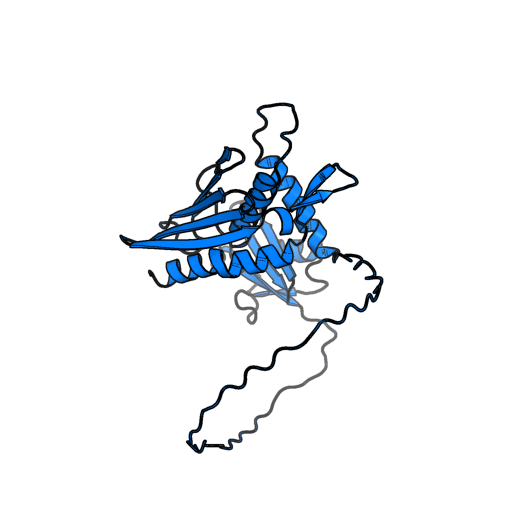 C C . LYS A 1 263 ? 3.294 -8.555 3.438 1.00 94.56 263 LYS A C 1
ATOM 2034 O O . LYS A 1 263 ? 2.929 -8.182 4.553 1.00 94.56 263 LYS A O 1
ATOM 2039 N N . ASP A 1 264 ? 4.046 -9.630 3.228 1.00 95.25 264 ASP A N 1
ATOM 2040 C CA . ASP A 1 264 ? 4.382 -10.601 4.270 1.00 95.25 264 ASP A CA 1
ATOM 2041 C C . ASP A 1 264 ? 5.349 -10.053 5.317 1.00 95.25 264 ASP A C 1
ATOM 2043 O O . ASP A 1 264 ? 5.199 -10.341 6.505 1.00 95.25 264 ASP A O 1
ATOM 2047 N N . GLN A 1 265 ? 6.333 -9.247 4.912 1.00 96.62 265 GLN A N 1
ATOM 2048 C CA . GLN A 1 265 ? 7.349 -8.746 5.842 1.00 96.62 265 GLN A CA 1
ATOM 2049 C C . GLN A 1 265 ? 6.984 -7.412 6.491 1.00 96.62 265 GLN A C 1
ATOM 2051 O O . GLN A 1 265 ? 7.463 -7.123 7.587 1.00 96.62 265 GLN A O 1
ATOM 2056 N N . VAL A 1 266 ? 6.137 -6.601 5.852 1.00 97.31 266 VAL A N 1
ATOM 2057 C CA . VAL A 1 266 ? 5.798 -5.260 6.343 1.00 97.31 266 VAL A CA 1
ATOM 2058 C C . VAL A 1 266 ? 4.326 -5.172 6.720 1.00 97.31 266 VAL A C 1
ATOM 2060 O O . VAL A 1 266 ? 4.009 -5.070 7.904 1.00 97.31 266 VAL A O 1
ATOM 2063 N N . THR A 1 267 ? 3.411 -5.225 5.749 1.00 96.12 267 THR A N 1
ATOM 2064 C CA . THR A 1 267 ? 2.001 -4.872 6.007 1.00 96.12 267 THR A CA 1
ATOM 2065 C C . THR A 1 267 ? 1.299 -5.858 6.944 1.00 96.12 267 THR A C 1
ATOM 2067 O O . THR A 1 267 ? 0.685 -5.442 7.925 1.00 96.12 267 THR A O 1
ATOM 2070 N N . HIS A 1 268 ? 1.433 -7.166 6.708 1.00 95.19 268 HIS A N 1
ATOM 2071 C CA . HIS A 1 268 ? 0.802 -8.208 7.511 1.00 95.19 268 HIS A CA 1
ATOM 2072 C C . HIS A 1 268 ? 1.394 -8.255 8.918 1.00 95.19 268 HIS A C 1
ATOM 2074 O O . HIS A 1 268 ? 0.647 -8.403 9.885 1.00 95.19 268 HIS A O 1
ATOM 2080 N N . ARG A 1 269 ? 2.713 -8.061 9.057 1.00 95.81 269 ARG A N 1
ATOM 2081 C CA . ARG A 1 269 ? 3.364 -7.984 10.372 1.00 95.81 269 ARG A CA 1
ATOM 2082 C C . ARG A 1 269 ? 2.911 -6.766 11.163 1.00 95.81 269 ARG A C 1
ATOM 2084 O O . ARG A 1 269 ? 2.552 -6.924 12.322 1.00 95.81 269 ARG A O 1
ATOM 2091 N N . LEU A 1 270 ? 2.842 -5.587 10.540 1.00 95.75 270 LEU A N 1
ATOM 2092 C CA . LEU A 1 270 ? 2.290 -4.394 11.188 1.00 95.75 270 LEU A CA 1
ATOM 2093 C C . LEU A 1 270 ? 0.866 -4.645 11.675 1.00 95.75 270 LEU A C 1
ATOM 2095 O O . LEU A 1 270 ? 0.579 -4.420 12.844 1.00 95.75 270 LEU A O 1
ATOM 2099 N N . LEU A 1 271 ? -0.014 -5.147 10.806 1.00 95.00 271 LEU A N 1
ATOM 2100 C CA . LEU A 1 271 ? -1.407 -5.420 11.166 1.00 95.00 271 LEU A CA 1
ATOM 2101 C C . LEU A 1 271 ? -1.529 -6.467 12.274 1.00 95.00 271 LEU A C 1
ATOM 2103 O O . LEU A 1 271 ? -2.394 -6.336 13.136 1.00 95.00 271 LEU A O 1
ATOM 2107 N N . THR A 1 272 ? -0.680 -7.494 12.257 1.00 94.19 272 THR A N 1
ATOM 2108 C CA . THR A 1 272 ? -0.651 -8.524 13.302 1.00 94.19 272 THR A CA 1
ATOM 2109 C C . THR A 1 272 ? -0.248 -7.909 14.635 1.00 94.19 272 THR A C 1
ATOM 2111 O O . THR A 1 272 ? -1.013 -8.014 15.583 1.00 94.19 272 THR A O 1
ATOM 2114 N N . ASN A 1 273 ? 0.863 -7.173 14.670 1.00 92.94 273 ASN A N 1
ATOM 2115 C CA . ASN A 1 273 ? 1.367 -6.496 15.866 1.00 92.94 273 ASN A CA 1
ATOM 2116 C C . ASN A 1 273 ? 0.344 -5.497 16.435 1.00 92.94 273 ASN A C 1
ATOM 2118 O O . ASN A 1 273 ? 0.051 -5.497 17.628 1.00 92.94 273 ASN A O 1
ATOM 2122 N N . ILE A 1 274 ? -0.304 -4.722 15.557 1.00 92.75 274 ILE A N 1
ATOM 2123 C CA . ILE A 1 274 ? -1.396 -3.806 15.916 1.00 92.75 274 ILE A CA 1
ATOM 2124 C C . ILE A 1 274 ? -2.569 -4.547 16.567 1.00 92.75 274 ILE A C 1
ATOM 2126 O O . ILE A 1 274 ? -3.103 -4.081 17.571 1.00 92.75 274 ILE A O 1
ATOM 2130 N N . ARG A 1 275 ? -2.972 -5.698 16.017 1.00 91.44 275 ARG A N 1
ATOM 2131 C CA . ARG A 1 275 ? -4.082 -6.506 16.550 1.00 91.44 275 ARG A CA 1
ATOM 2132 C C . ARG A 1 275 ? -3.740 -7.170 17.875 1.00 91.44 275 ARG A C 1
ATOM 2134 O O . ARG A 1 275 ? -4.604 -7.264 18.738 1.00 91.44 275 ARG A O 1
ATOM 2141 N N . THR A 1 276 ? -2.511 -7.652 18.023 1.00 89.38 276 THR A N 1
ATOM 2142 C CA . THR A 1 276 ? -2.061 -8.329 19.244 1.00 89.38 276 THR A CA 1
ATOM 2143 C C . THR A 1 276 ? -1.662 -7.347 20.339 1.00 89.38 276 THR A C 1
ATOM 2145 O O . THR A 1 276 ? -1.581 -7.739 21.498 1.00 89.38 276 THR A O 1
ATOM 2148 N N . GLY A 1 277 ? -1.446 -6.077 19.991 1.00 80.06 277 GLY A N 1
ATOM 2149 C CA . GLY A 1 277 ? -1.006 -5.044 20.920 1.00 80.06 277 GLY A CA 1
ATOM 2150 C C . GLY A 1 277 ? 0.448 -5.210 21.370 1.00 80.06 277 GLY A C 1
ATOM 2151 O O . GLY A 1 277 ? 0.742 -4.852 22.507 1.00 80.06 277 GLY A O 1
ATOM 2152 N N . ILE A 1 278 ? 1.292 -5.792 20.506 1.00 55.22 278 ILE A N 1
ATOM 2153 C CA . ILE A 1 278 ? 2.709 -6.140 20.737 1.00 55.22 278 ILE A CA 1
ATOM 2154 C C . ILE A 1 278 ? 3.580 -5.283 19.832 1.00 55.22 278 ILE A C 1
ATOM 2156 O O . ILE A 1 278 ? 3.197 -5.168 18.645 1.00 55.22 278 ILE A O 1
#